Protein AF-A0A834WP47-F1 (afdb_monomer_lite)

Foldseek 3Di:
DDLVVLVVLLCVCVVPVDQLVVVCVVDVDDSLRSQVSNLVVVVVCVVCCVPPPDDDDFQDCPDPPPVCNVVHPDDPPDDDRDDRGDDQQQVVVVCQVPDDVHDDAPQPAADEDDQSYDDDGRYDYDDDDPDDDDDDDDDPPVVDPDDDDPVNVVLLVVLLVVDVVVDVQADPVRHGDPCSLVSSVVSSCVVPPPPPADSPPGSVVVVVVVVVVVVVVVVQCVDPQWDADPVVRDIDGDPVSVVVVVVVD

Radius of gyration: 25.25 Å; chains: 1; bounding box: 70×52×47 Å

Secondary structure (DSSP, 8-state):
--HHHHHHHHHHHHHHT--HHHHTTTS---HHHHHHHHHHHHHHHHHTHHHHSPPPPP--TT---TTTTT-TT----------SS---HHHHHHHHHHSTT-----TT--EE--TTS--BTTEEPPP--SS---SSS----TT------HHHHHHHHHHHHHHHHHS--B-TTSPBPTTHHHHHHHHHHHHSTT----IIIIIHHHHHHHHHHHHHHHHHHHSTTEEEETTTTEEEE-HHHHHHHTTT-

Sequence (249 aa):
MGIEEMIAIFLHIIAHDVKNRIVKRQVPQSDETISRQFHLVLNAVLCLQSILLRKPTSVLEGSTDIKWKWFKDMQFIYVLPGWEGSAHDSRVLRNAISIRNGLKVPRGYYNLCDTGYPNEEGFLTPYREDEERIILVEASEAWNNWQWSKLENAMLVECCLELCAKENCKQENGQFKPGFYLLVTKLLELKLHGCGLKAHPHIDGRLRLLKKQHGAIVEMLAASGFGWNDKGKCVVVDKDVFDDWTKVC

InterPro domains:
  IPR027806 Harbinger transposase-derived nuclease domain [PF13359] (73-132)
  IPR045249 Putative nuclease HARBI1-like [PTHR22930] (73-160)
  IPR058353 Domain of unknown function DUF8040 [PF26138] (2-46)

Structure (mmCIF, N/CA/C/O backbone):
data_AF-A0A834WP47-F1
#
_entry.id   AF-A0A834WP47-F1
#
loop_
_atom_site.group_PDB
_atom_site.id
_atom_site.type_symbol
_atom_site.label_atom_id
_atom_site.label_alt_id
_atom_site.label_comp_id
_atom_site.label_asym_id
_atom_site.label_entity_id
_atom_site.label_seq_id
_atom_site.pdbx_PDB_ins_code
_atom_site.Cartn_x
_atom_site.Cartn_y
_atom_site.Cartn_z
_atom_site.occupancy
_atom_site.B_iso_or_equiv
_atom_site.auth_seq_id
_atom_site.auth_comp_id
_atom_site.auth_asym_id
_atom_site.auth_atom_id
_atom_site.pdbx_PDB_model_num
ATOM 1 N N . MET A 1 1 ? 43.135 -1.079 7.235 1.00 72.75 1 MET A N 1
ATOM 2 C CA . MET A 1 1 ? 41.954 -1.395 8.054 1.00 72.75 1 MET A CA 1
ATOM 3 C C . MET A 1 1 ? 42.194 -2.748 8.687 1.00 72.75 1 MET A C 1
ATOM 5 O O . MET A 1 1 ? 42.571 -3.657 7.953 1.00 72.75 1 MET A O 1
ATOM 9 N N . GLY A 1 2 ? 42.104 -2.849 10.012 1.00 87.56 2 GLY A N 1
ATOM 10 C CA . GLY A 1 2 ? 42.281 -4.125 10.720 1.00 87.56 2 GLY A CA 1
ATOM 11 C C . GLY A 1 2 ? 41.103 -5.072 10.480 1.00 87.56 2 GLY A C 1
ATOM 12 O O . GLY A 1 2 ? 40.033 -4.621 10.071 1.00 87.56 2 GLY A O 1
ATOM 13 N N . ILE A 1 3 ? 41.281 -6.370 10.741 1.00 85.56 3 ILE A N 1
ATOM 14 C CA . ILE A 1 3 ? 40.197 -7.364 10.618 1.00 85.56 3 ILE A CA 1
ATOM 15 C C . ILE A 1 3 ? 39.059 -7.016 11.587 1.00 85.56 3 ILE A C 1
ATOM 17 O O . ILE A 1 3 ? 37.888 -7.081 11.230 1.00 85.56 3 ILE A O 1
ATOM 21 N N . GLU A 1 4 ? 39.401 -6.563 12.789 1.00 85.88 4 GLU A N 1
ATOM 22 C CA . GLU A 1 4 ? 38.474 -6.121 13.828 1.00 85.88 4 GLU A CA 1
ATOM 23 C C . GLU A 1 4 ? 37.637 -4.927 13.360 1.00 85.88 4 GLU A C 1
ATOM 25 O O . GLU A 1 4 ? 36.433 -4.879 13.589 1.00 85.88 4 GLU A O 1
ATOM 30 N N . GLU A 1 5 ? 38.259 -3.989 12.647 1.00 84.31 5 GLU A N 1
ATOM 31 C CA . GLU A 1 5 ? 37.599 -2.803 12.099 1.00 84.31 5 GLU A CA 1
ATOM 32 C C . GLU A 1 5 ? 36.664 -3.172 10.933 1.00 84.31 5 GLU A C 1
ATOM 34 O O . GLU A 1 5 ? 35.545 -2.667 10.851 1.00 84.31 5 GLU A O 1
ATOM 39 N N . MET A 1 6 ? 37.066 -4.122 10.077 1.00 87.25 6 MET A N 1
ATOM 40 C CA . MET A 1 6 ? 36.195 -4.699 9.040 1.00 87.25 6 MET A CA 1
ATOM 41 C C . MET A 1 6 ? 34.968 -5.376 9.648 1.00 87.25 6 MET A C 1
ATOM 43 O O . MET A 1 6 ? 33.845 -5.130 9.203 1.00 87.25 6 MET A O 1
ATOM 47 N N . ILE A 1 7 ? 35.171 -6.200 10.680 1.00 85.88 7 ILE A N 1
ATOM 48 C CA . ILE A 1 7 ? 34.091 -6.896 11.384 1.00 85.88 7 ILE A CA 1
ATOM 49 C C . ILE A 1 7 ? 33.179 -5.890 12.091 1.00 85.88 7 ILE A C 1
ATOM 51 O O . ILE A 1 7 ? 31.963 -6.026 12.008 1.00 85.88 7 ILE A O 1
ATOM 55 N N . ALA A 1 8 ? 33.725 -4.856 12.736 1.00 85.62 8 ALA A N 1
ATOM 56 C CA . ALA A 1 8 ? 32.935 -3.825 13.403 1.00 85.62 8 ALA A CA 1
ATOM 57 C C . ALA A 1 8 ? 32.050 -3.048 12.418 1.00 85.62 8 ALA A C 1
ATOM 59 O O . ALA A 1 8 ? 30.865 -2.857 12.687 1.00 85.62 8 ALA A O 1
ATOM 60 N N . ILE A 1 9 ? 32.586 -2.661 11.254 1.00 84.56 9 ILE A N 1
ATOM 61 C CA . ILE A 1 9 ? 31.812 -2.020 10.179 1.00 84.56 9 ILE A CA 1
ATOM 62 C C . ILE A 1 9 ? 30.702 -2.954 9.686 1.00 84.56 9 ILE A C 1
ATOM 64 O O . ILE A 1 9 ? 29.552 -2.533 9.569 1.00 84.56 9 ILE A O 1
ATOM 68 N N . PHE A 1 10 ? 31.030 -4.223 9.433 1.00 84.75 10 PHE A N 1
ATOM 69 C CA . PHE A 1 10 ? 30.063 -5.227 8.994 1.00 84.75 10 PHE A CA 1
ATOM 70 C C . PHE A 1 10 ? 28.929 -5.415 10.011 1.00 84.75 10 PHE A C 1
ATOM 72 O O . PHE A 1 10 ? 27.758 -5.310 9.648 1.00 84.75 10 PHE A O 1
ATOM 79 N N . LEU A 1 11 ? 29.266 -5.622 11.289 1.00 83.19 11 LEU A N 1
ATOM 80 C CA . LEU A 1 11 ? 28.301 -5.789 12.378 1.00 83.19 11 LEU A CA 1
ATOM 81 C C . LEU A 1 11 ? 27.441 -4.539 12.576 1.00 83.19 11 LEU A C 1
ATOM 83 O O . LEU A 1 11 ? 26.234 -4.654 12.765 1.00 83.19 11 LEU A O 1
ATOM 87 N N . HIS A 1 12 ? 28.034 -3.349 12.499 1.00 80.12 12 HIS A N 1
ATOM 88 C CA . HIS A 1 12 ? 27.305 -2.094 12.637 1.00 80.12 12 H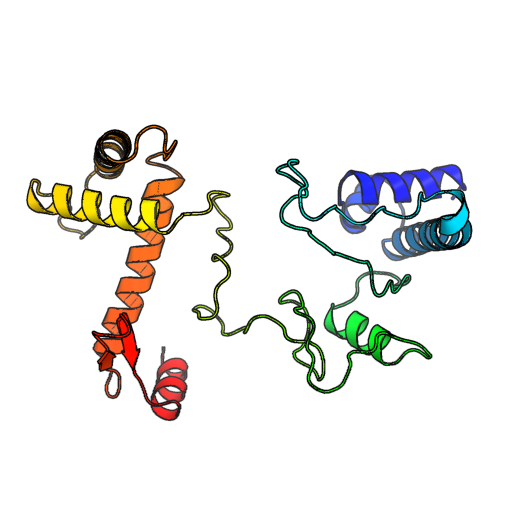IS A CA 1
ATOM 89 C C . HIS A 1 12 ? 26.270 -1.905 11.517 1.00 80.12 12 HIS A C 1
ATOM 91 O O . HIS A 1 12 ? 25.137 -1.515 11.798 1.00 80.12 12 HIS A O 1
ATOM 97 N N . ILE A 1 13 ? 26.629 -2.240 10.270 1.00 80.06 13 ILE A N 1
ATOM 98 C CA . ILE A 1 13 ? 25.717 -2.185 9.118 1.00 80.06 13 ILE A CA 1
ATOM 99 C C . ILE A 1 13 ? 24.524 -3.120 9.322 1.00 80.06 13 ILE A C 1
ATOM 101 O O . ILE A 1 13 ? 23.385 -2.669 9.223 1.00 80.06 13 ILE A O 1
ATOM 105 N N . ILE A 1 14 ? 24.765 -4.396 9.647 1.00 80.25 14 ILE A N 1
ATOM 106 C CA . ILE A 1 14 ? 23.682 -5.387 9.764 1.00 80.25 14 ILE A CA 1
ATOM 107 C C . ILE A 1 14 ? 22.824 -5.198 11.021 1.00 80.25 14 ILE A C 1
ATOM 109 O O . ILE A 1 14 ? 21.629 -5.469 10.982 1.00 80.25 14 ILE A O 1
ATOM 113 N N . ALA A 1 15 ? 23.404 -4.745 12.139 1.00 72.25 15 ALA A N 1
ATOM 114 C CA . ALA A 1 15 ? 22.687 -4.625 13.410 1.00 72.25 15 ALA A CA 1
ATOM 115 C C . ALA A 1 15 ? 21.733 -3.424 13.438 1.00 72.25 15 ALA A C 1
ATOM 117 O O . ALA A 1 15 ? 20.727 -3.454 14.145 1.00 72.25 15 ALA A O 1
ATOM 118 N N . HIS A 1 16 ? 22.053 -2.372 12.684 1.00 68.69 16 HIS A N 1
ATOM 119 C CA . HIS A 1 16 ? 21.299 -1.120 12.682 1.00 68.69 16 HIS A CA 1
ATOM 120 C C . HIS A 1 16 ? 20.634 -0.799 11.340 1.00 68.69 16 HIS A C 1
ATOM 122 O O . HIS A 1 16 ? 20.016 0.257 11.228 1.00 68.69 16 HIS A O 1
ATOM 128 N N . ASP A 1 17 ? 20.763 -1.678 10.341 1.00 75.75 17 ASP A N 1
ATOM 129 C CA . ASP A 1 17 ? 20.245 -1.479 8.979 1.00 75.75 17 ASP A CA 1
ATOM 130 C C . ASP A 1 17 ? 20.678 -0.127 8.368 1.00 75.75 17 ASP A C 1
ATOM 132 O O . ASP A 1 17 ? 19.902 0.642 7.795 1.00 75.75 17 ASP A O 1
ATOM 136 N N . VAL A 1 18 ? 21.958 0.223 8.552 1.00 77.50 18 VAL A N 1
ATOM 137 C CA . VAL A 1 18 ? 22.500 1.522 8.126 1.00 77.50 18 VAL A CA 1
ATOM 138 C C . VAL A 1 18 ? 23.197 1.438 6.770 1.00 77.50 18 VAL A C 1
ATOM 140 O O . VAL A 1 18 ? 24.017 0.566 6.505 1.00 77.50 18 VAL A O 1
ATOM 143 N N . LYS A 1 19 ? 22.923 2.415 5.898 1.00 77.94 19 LYS A N 1
ATOM 144 C CA . LYS A 1 19 ? 23.562 2.534 4.574 1.00 77.94 19 LYS A CA 1
ATOM 145 C C . LYS A 1 19 ? 25.027 2.983 4.696 1.00 77.94 19 LYS A C 1
ATOM 147 O O . LYS A 1 19 ? 25.333 3.800 5.564 1.00 77.94 19 LYS A O 1
ATOM 152 N N . ASN A 1 20 ? 25.893 2.601 3.748 1.00 74.00 20 ASN A N 1
ATOM 153 C CA . ASN A 1 20 ? 27.320 2.997 3.713 1.00 74.00 20 ASN A CA 1
ATOM 154 C C . ASN A 1 20 ? 27.547 4.509 3.906 1.00 74.00 20 ASN A C 1
ATOM 156 O O . ASN A 1 20 ? 28.427 4.909 4.665 1.00 74.00 20 ASN A O 1
ATOM 160 N N . ARG A 1 21 ? 26.674 5.351 3.329 1.00 74.31 21 ARG A N 1
ATOM 161 C CA . ARG A 1 21 ? 26.715 6.820 3.486 1.00 74.31 21 ARG A CA 1
ATOM 162 C C . ARG A 1 21 ? 26.597 7.310 4.937 1.00 74.31 21 ARG A C 1
ATOM 164 O O . ARG A 1 21 ? 27.021 8.418 5.250 1.00 74.31 21 ARG A O 1
ATOM 171 N N . ILE A 1 22 ? 25.938 6.534 5.799 1.00 74.75 22 ILE A N 1
ATOM 172 C CA . ILE A 1 22 ? 25.757 6.833 7.225 1.00 74.75 22 ILE A CA 1
ATOM 173 C C . ILE A 1 22 ? 26.994 6.376 7.996 1.00 74.75 22 ILE A C 1
ATOM 175 O O . ILE A 1 22 ? 27.513 7.130 8.813 1.00 74.75 22 ILE A O 1
ATOM 179 N N . VAL A 1 23 ? 27.522 5.200 7.654 1.00 76.25 23 VAL A N 1
ATOM 180 C CA . VAL A 1 23 ? 28.757 4.641 8.222 1.00 76.25 23 VAL A CA 1
ATOM 181 C C . VAL A 1 23 ? 29.963 5.539 7.939 1.00 76.25 23 VAL A C 1
ATOM 183 O O . VAL A 1 23 ? 30.761 5.805 8.832 1.00 76.25 23 VAL A O 1
ATOM 186 N N . LYS A 1 24 ? 30.031 6.132 6.744 1.00 77.06 24 LYS A N 1
ATOM 187 C CA . LYS A 1 24 ? 31.043 7.127 6.350 1.00 77.06 24 LYS A CA 1
ATOM 188 C C . LYS A 1 24 ? 31.124 8.354 7.266 1.00 77.06 24 LYS A C 1
ATOM 190 O O . LYS A 1 24 ? 32.144 9.032 7.299 1.00 77.06 24 LYS A O 1
ATOM 195 N N . ARG A 1 25 ? 30.061 8.673 8.016 1.00 76.56 25 ARG A N 1
ATOM 196 C CA . ARG A 1 25 ? 30.087 9.771 9.002 1.00 76.56 25 ARG A CA 1
ATOM 197 C C . ARG A 1 25 ? 30.835 9.398 10.283 1.00 76.56 25 ARG A C 1
ATOM 199 O O . ARG A 1 25 ? 31.192 10.289 11.042 1.00 76.56 25 ARG A O 1
ATOM 206 N N . GLN A 1 26 ? 31.033 8.105 10.526 1.00 75.56 26 GLN A N 1
ATOM 207 C CA . GLN A 1 26 ? 31.659 7.557 11.731 1.00 75.56 26 GLN A CA 1
ATOM 208 C C . GLN A 1 26 ? 33.060 7.001 11.451 1.00 75.56 26 GLN A C 1
ATOM 210 O O . GLN A 1 26 ? 33.920 7.056 12.323 1.00 75.56 26 GLN A O 1
ATOM 215 N N . VAL A 1 27 ? 33.309 6.518 10.229 1.00 70.69 27 VAL A N 1
ATOM 216 C CA . VAL A 1 27 ? 34.632 6.088 9.759 1.00 70.69 27 VAL A CA 1
ATOM 217 C C . VAL A 1 27 ? 35.074 6.934 8.561 1.00 70.69 27 VAL A C 1
ATOM 219 O O . VAL A 1 27 ? 34.316 7.048 7.597 1.00 70.69 27 VAL A O 1
ATOM 222 N N . PRO A 1 28 ? 36.294 7.507 8.566 1.00 74.56 28 PRO A N 1
ATOM 223 C CA . PRO A 1 28 ? 36.808 8.344 7.481 1.00 74.56 28 PRO A CA 1
ATOM 224 C C . PRO A 1 28 ? 37.264 7.485 6.287 1.00 74.56 28 PRO A C 1
ATOM 226 O O . PRO A 1 28 ? 38.432 7.478 5.908 1.00 74.56 28 PRO A O 1
ATOM 229 N N . GLN A 1 29 ? 36.344 6.713 5.713 1.00 78.12 29 GLN A N 1
ATOM 230 C CA . GLN A 1 29 ? 36.573 5.802 4.591 1.00 78.12 29 GLN A CA 1
ATOM 231 C C . GLN A 1 29 ? 35.621 6.129 3.435 1.00 78.12 29 GLN A C 1
ATOM 233 O O . GLN A 1 29 ? 34.527 6.656 3.641 1.00 78.12 29 GLN A O 1
ATOM 238 N N . SER A 1 30 ? 36.027 5.828 2.197 1.00 81.88 30 SER A N 1
ATOM 239 C CA . SER A 1 30 ? 35.138 5.995 1.039 1.00 81.88 30 SER A CA 1
ATOM 240 C C . SER A 1 30 ? 33.979 4.993 1.077 1.00 81.88 30 SER A C 1
ATOM 242 O O . SER A 1 30 ? 34.102 3.913 1.656 1.00 81.88 30 SER A O 1
ATOM 244 N N . ASP A 1 31 ? 32.860 5.324 0.425 1.00 73.94 31 ASP A N 1
ATOM 245 C CA . ASP A 1 31 ? 31.701 4.423 0.328 1.00 73.94 31 ASP A CA 1
ATOM 246 C C . ASP A 1 31 ? 32.064 3.099 -0.373 1.00 73.94 31 ASP A C 1
ATOM 248 O O . ASP A 1 31 ? 31.558 2.036 -0.009 1.00 73.94 31 ASP A O 1
ATOM 252 N N . GLU A 1 32 ? 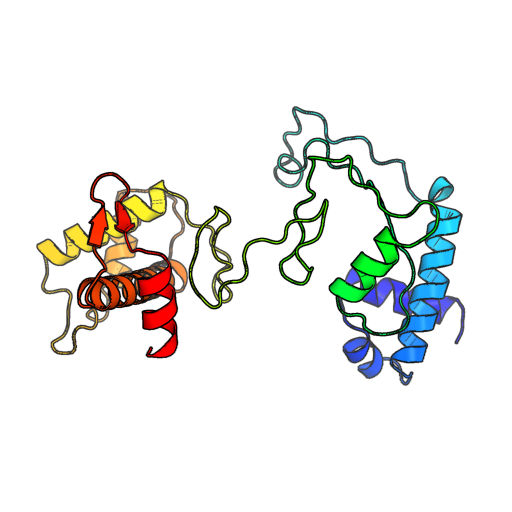32.994 3.159 -1.330 1.00 78.25 32 GLU A N 1
ATOM 253 C CA . GLU A 1 32 ? 33.592 2.001 -2.008 1.00 78.25 32 GLU A CA 1
ATOM 254 C C . GLU A 1 32 ? 34.414 1.159 -1.032 1.00 78.25 32 GLU A C 1
ATOM 256 O O . GLU A 1 32 ? 34.262 -0.058 -0.976 1.00 78.25 32 GLU A O 1
ATOM 261 N N . THR A 1 33 ? 35.239 1.801 -0.197 1.00 82.19 33 THR A N 1
ATOM 262 C CA . THR A 1 33 ? 36.046 1.094 0.801 1.00 82.19 33 THR A CA 1
ATOM 263 C C . THR A 1 33 ? 35.153 0.422 1.833 1.00 82.19 33 THR A C 1
ATOM 265 O O . THR A 1 33 ? 35.350 -0.753 2.110 1.00 82.19 33 THR A O 1
ATOM 268 N N . ILE A 1 34 ? 34.130 1.103 2.349 1.00 80.56 34 ILE A N 1
ATOM 269 C CA . ILE A 1 34 ? 33.154 0.504 3.273 1.00 80.56 34 ILE A CA 1
ATOM 270 C C . ILE A 1 34 ? 32.471 -0.701 2.613 1.00 80.56 34 ILE A C 1
ATOM 272 O O . ILE A 1 34 ? 32.392 -1.770 3.216 1.00 80.56 34 ILE A O 1
ATOM 276 N N . SER A 1 35 ? 32.049 -0.561 1.351 1.00 80.62 35 SER A N 1
ATOM 277 C CA . SER A 1 35 ? 31.414 -1.648 0.607 1.00 80.62 35 SER A CA 1
ATOM 278 C C . SER A 1 35 ? 32.339 -2.847 0.414 1.00 80.62 35 SER A C 1
ATOM 280 O O . SER A 1 35 ? 31.955 -3.968 0.739 1.00 80.62 35 SER A O 1
ATOM 282 N N . ARG A 1 36 ? 33.571 -2.645 -0.060 1.00 82.12 36 ARG A N 1
ATOM 283 C CA . ARG A 1 36 ? 34.542 -3.728 -0.263 1.00 82.12 36 ARG A CA 1
ATOM 284 C C . ARG A 1 36 ? 34.769 -4.523 1.019 1.00 82.12 36 ARG A C 1
ATOM 286 O O . ARG A 1 36 ? 34.872 -5.742 0.989 1.00 82.12 36 ARG A O 1
ATOM 293 N N . GLN A 1 37 ? 34.813 -3.833 2.148 1.00 83.12 37 GLN A N 1
ATOM 294 C CA . GLN A 1 37 ? 35.132 -4.427 3.439 1.00 83.12 37 GLN A CA 1
ATOM 295 C C . GLN A 1 37 ? 33.944 -5.188 4.018 1.00 83.12 37 GLN A C 1
ATOM 297 O O . GLN A 1 37 ? 34.104 -6.315 4.482 1.00 83.12 37 GLN A O 1
ATOM 302 N N . PHE A 1 38 ? 32.741 -4.631 3.872 1.00 83.19 38 PHE A N 1
ATOM 303 C CA . PHE A 1 38 ? 31.499 -5.354 4.118 1.00 83.19 38 PHE A CA 1
ATOM 304 C C . PHE A 1 38 ? 31.447 -6.662 3.313 1.00 83.19 38 PHE A C 1
ATOM 306 O O . PHE A 1 38 ? 31.164 -7.717 3.873 1.00 83.19 38 PHE A O 1
ATOM 313 N N . HIS A 1 39 ? 31.794 -6.619 2.023 1.00 80.88 39 HIS A N 1
ATOM 314 C CA . HIS A 1 39 ? 31.786 -7.798 1.155 1.00 80.88 39 HIS A CA 1
ATOM 315 C C . HIS A 1 39 ? 32.866 -8.825 1.498 1.00 80.88 39 HIS A C 1
ATOM 317 O O . HIS A 1 39 ? 32.605 -10.023 1.412 1.00 80.88 39 HIS A O 1
ATOM 323 N N . LEU A 1 40 ? 34.059 -8.394 1.915 1.00 82.88 40 LEU A N 1
ATOM 324 C CA . LEU A 1 40 ? 35.108 -9.306 2.376 1.00 82.88 40 LEU A CA 1
ATOM 325 C C . LEU A 1 40 ? 34.651 -10.103 3.604 1.00 82.88 40 LEU A C 1
ATOM 327 O O . LEU A 1 40 ? 34.799 -11.326 3.627 1.00 82.88 40 LEU A O 1
ATOM 331 N N . VAL A 1 41 ? 34.038 -9.433 4.586 1.00 83.06 41 VAL A N 1
ATOM 332 C CA . VAL A 1 41 ? 33.498 -10.099 5.781 1.00 83.06 41 VAL A CA 1
ATOM 333 C C . VAL A 1 41 ? 32.290 -10.966 5.428 1.00 83.06 41 VAL A C 1
ATOM 335 O O . VAL A 1 41 ? 32.229 -12.113 5.864 1.00 83.06 41 VAL A O 1
ATOM 338 N N . LEU A 1 42 ? 31.372 -10.480 4.586 1.00 82.00 42 LEU A N 1
ATOM 339 C CA . LEU A 1 42 ? 30.216 -11.251 4.118 1.00 82.00 42 LEU A CA 1
ATOM 340 C C . LEU A 1 42 ? 30.646 -12.557 3.442 1.00 82.00 42 LEU A C 1
ATOM 342 O O . LEU A 1 42 ? 30.139 -13.622 3.782 1.00 82.00 42 LEU A O 1
ATOM 346 N N . ASN A 1 43 ? 31.606 -12.491 2.519 1.00 77.00 43 ASN A N 1
ATOM 347 C CA . ASN A 1 43 ? 32.121 -13.669 1.826 1.00 77.00 43 ASN A CA 1
ATOM 348 C C . ASN A 1 43 ? 32.763 -14.659 2.804 1.00 77.00 43 ASN A C 1
ATOM 350 O O . ASN A 1 43 ? 32.532 -15.860 2.692 1.00 77.00 43 ASN A O 1
ATOM 354 N N . ALA A 1 44 ? 33.514 -14.175 3.798 1.00 81.19 44 ALA A N 1
ATOM 355 C CA . ALA A 1 44 ? 34.079 -15.029 4.839 1.00 81.19 44 ALA A CA 1
ATOM 356 C C . ALA A 1 44 ? 32.987 -15.710 5.688 1.00 81.19 44 ALA A C 1
ATOM 358 O O . ALA A 1 44 ? 33.055 -16.917 5.919 1.00 81.19 44 ALA A O 1
ATOM 359 N N . VAL A 1 45 ? 31.949 -14.971 6.097 1.00 77.38 45 VAL A N 1
ATOM 360 C CA . VAL A 1 45 ? 30.793 -15.513 6.833 1.00 77.38 45 VAL A CA 1
ATOM 361 C C . VAL A 1 45 ? 30.064 -16.573 6.008 1.00 77.38 45 VAL A C 1
ATOM 363 O O . VAL A 1 45 ? 29.715 -17.623 6.539 1.00 77.38 45 VAL A O 1
ATOM 366 N N . LEU A 1 46 ? 29.882 -16.342 4.707 1.00 72.31 46 LEU A N 1
ATOM 367 C CA . LEU A 1 46 ? 29.235 -17.293 3.801 1.00 72.31 46 LEU A CA 1
ATOM 368 C C . LEU A 1 46 ? 30.074 -18.550 3.569 1.00 72.31 46 LEU A C 1
ATOM 370 O O . LEU A 1 46 ? 29.524 -19.647 3.543 1.00 72.31 46 LEU A O 1
ATOM 374 N N . CYS A 1 47 ? 31.399 -18.434 3.478 1.00 76.94 47 CYS A N 1
ATOM 375 C CA . CYS A 1 47 ? 32.291 -19.596 3.452 1.00 76.94 47 CYS A CA 1
ATOM 376 C C . CYS A 1 47 ? 32.196 -20.423 4.744 1.00 76.94 47 CYS A C 1
ATOM 378 O O . CYS A 1 47 ? 32.297 -21.647 4.708 1.00 76.94 47 CYS A O 1
ATOM 380 N N . LEU A 1 48 ? 31.969 -19.762 5.882 1.00 74.94 48 LEU A N 1
ATOM 381 C CA . LEU A 1 48 ? 31.840 -20.390 7.196 1.00 74.94 48 LEU A CA 1
ATOM 382 C C . LEU A 1 48 ? 30.393 -20.753 7.562 1.00 74.94 48 LEU A C 1
ATOM 384 O O . LEU A 1 48 ? 30.154 -21.267 8.655 1.00 74.94 48 LEU A O 1
ATOM 388 N N . GLN A 1 49 ? 29.422 -20.526 6.673 1.00 69.81 49 GLN A N 1
ATOM 389 C CA . GLN A 1 49 ? 27.996 -20.666 6.981 1.00 69.81 49 GLN A CA 1
ATOM 390 C C . GLN A 1 49 ? 27.621 -22.067 7.472 1.00 69.81 49 GLN A C 1
ATOM 392 O O . GLN A 1 49 ? 26.780 -22.200 8.352 1.00 69.81 49 GLN A O 1
ATOM 397 N N . SER A 1 50 ? 28.265 -23.112 6.945 1.00 61.31 50 SER A N 1
ATOM 398 C CA . SER A 1 50 ? 28.008 -24.504 7.333 1.00 61.31 50 SER A CA 1
ATOM 399 C C . SER A 1 50 ? 28.460 -24.823 8.760 1.00 61.31 50 SER A C 1
ATOM 401 O O . SER A 1 50 ? 27.992 -25.801 9.338 1.00 61.31 50 SER A O 1
ATOM 403 N N .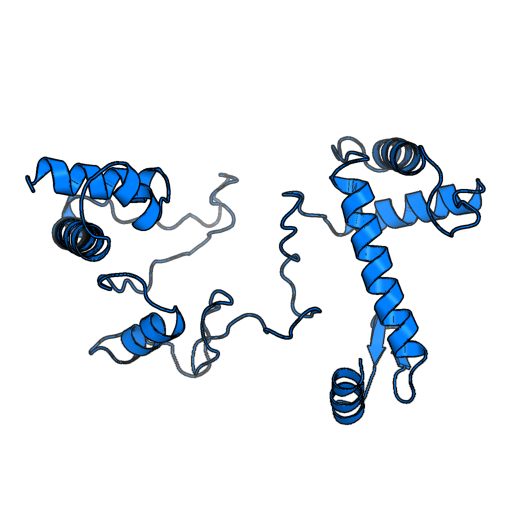 ILE A 1 51 ? 29.355 -24.002 9.315 1.00 73.69 51 ILE A N 1
ATOM 404 C CA . ILE A 1 51 ? 29.912 -24.126 10.664 1.00 73.69 51 ILE A CA 1
ATOM 405 C C . ILE A 1 51 ? 29.202 -23.158 11.622 1.00 73.69 51 ILE A C 1
ATOM 407 O O . ILE A 1 51 ? 28.872 -23.534 12.744 1.00 73.69 51 ILE A O 1
ATOM 411 N N . LEU A 1 52 ? 28.966 -21.914 11.189 1.00 60.34 52 LEU A N 1
ATOM 412 C CA . LEU A 1 52 ? 28.446 -20.829 12.029 1.00 60.34 52 LEU A CA 1
ATOM 413 C C . LEU A 1 52 ? 26.917 -20.785 12.103 1.00 60.34 52 LEU A C 1
ATOM 415 O O . LEU A 1 52 ? 26.366 -20.425 13.143 1.00 60.34 52 LEU A O 1
ATOM 419 N N . LEU A 1 53 ? 26.221 -2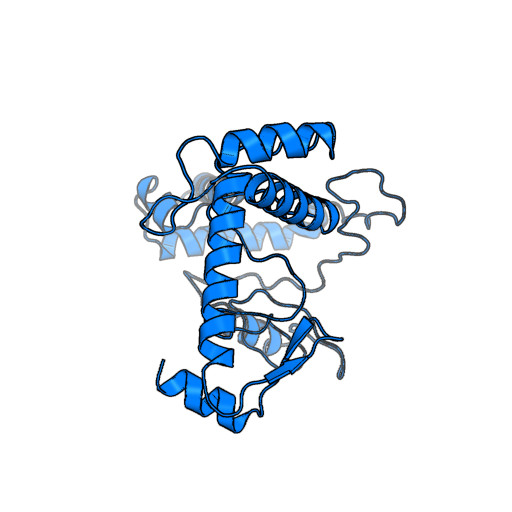1.118 11.013 1.00 59.69 53 LEU A N 1
ATOM 420 C CA . LEU A 1 53 ? 24.768 -21.022 10.946 1.00 59.69 53 LEU A CA 1
ATOM 421 C C . LEU A 1 53 ? 24.160 -22.403 11.176 1.00 59.69 53 LEU A C 1
ATOM 423 O O . LEU A 1 53 ? 24.388 -23.350 10.422 1.00 59.69 53 LEU A O 1
ATOM 427 N N . ARG A 1 54 ? 23.331 -22.522 12.218 1.00 56.38 54 ARG A N 1
ATOM 428 C CA . ARG A 1 54 ? 22.446 -23.683 12.342 1.00 56.38 54 ARG A CA 1
ATOM 429 C C . ARG A 1 54 ? 21.552 -23.714 11.109 1.00 56.38 54 ARG A C 1
ATOM 431 O O . ARG A 1 54 ? 20.946 -22.696 10.777 1.00 56.38 54 ARG A O 1
ATOM 438 N N . LYS A 1 55 ? 21.453 -24.877 10.455 1.00 54.56 55 LYS A N 1
ATOM 439 C CA . LYS A 1 55 ? 20.455 -25.085 9.400 1.00 54.56 55 LYS A CA 1
ATOM 440 C C . LYS A 1 55 ? 19.094 -24.647 9.952 1.00 54.56 55 LYS A C 1
ATOM 442 O O . LYS A 1 55 ? 18.699 -25.185 10.991 1.00 54.56 55 LYS A O 1
ATOM 447 N N . PRO A 1 56 ? 18.409 -23.683 9.316 1.00 51.25 56 PRO A N 1
ATOM 448 C CA . PRO A 1 56 ? 17.092 -23.272 9.766 1.00 51.25 56 PRO A CA 1
ATOM 449 C C . PRO A 1 56 ? 16.177 -24.494 9.742 1.00 51.25 56 PRO A C 1
ATOM 451 O O . PRO A 1 56 ? 16.023 -25.136 8.702 1.00 51.25 56 PRO A O 1
ATOM 454 N N . THR A 1 57 ? 15.604 -24.854 10.886 1.00 54.62 57 THR A N 1
ATOM 455 C CA . THR A 1 57 ? 14.467 -25.770 10.911 1.00 54.62 57 THR A CA 1
ATOM 456 C C . THR A 1 57 ? 13.279 -25.030 10.313 1.00 54.62 57 THR A C 1
ATOM 458 O O . THR A 1 57 ? 12.998 -23.896 10.701 1.00 54.62 57 THR A O 1
ATOM 461 N N . SER A 1 58 ? 12.602 -25.652 9.348 1.00 55.62 58 SER A N 1
ATOM 462 C CA . SER A 1 58 ? 11.376 -25.108 8.766 1.00 55.62 58 SER A CA 1
ATOM 463 C C . SER A 1 58 ? 10.381 -24.775 9.876 1.00 55.62 58 SER A C 1
ATOM 465 O O . SER A 1 58 ? 10.200 -25.563 10.809 1.00 55.62 58 SER A O 1
ATOM 467 N N . VAL A 1 59 ? 9.740 -23.609 9.785 1.00 58.66 59 VAL A N 1
ATOM 468 C CA . VAL A 1 59 ? 8.660 -23.239 10.703 1.00 58.66 59 VAL A CA 1
ATOM 469 C C . VAL A 1 59 ? 7.551 -24.281 10.552 1.00 58.66 59 VAL A C 1
ATOM 471 O O . VAL A 1 59 ? 6.967 -24.400 9.480 1.00 58.66 59 VAL A O 1
ATOM 474 N N . LEU A 1 60 ? 7.300 -25.062 11.608 1.00 58.22 60 LEU A N 1
ATOM 475 C CA . LEU A 1 60 ? 6.289 -26.121 11.596 1.00 58.22 60 LEU A CA 1
ATOM 476 C C . LEU A 1 60 ? 4.894 -25.526 11.351 1.00 58.22 60 LEU A C 1
ATOM 478 O O . LEU A 1 60 ? 4.574 -24.442 11.846 1.00 58.22 60 LEU A O 1
ATOM 482 N N . GLU A 1 61 ? 4.046 -26.273 10.643 1.00 54.28 61 GLU A N 1
ATOM 483 C CA . GLU A 1 61 ? 2.701 -25.875 10.190 1.00 54.28 61 GLU A CA 1
ATOM 484 C C . GLU A 1 61 ? 1.787 -25.327 11.313 1.00 54.28 61 GLU A C 1
ATOM 486 O O . GLU A 1 61 ? 0.882 -24.524 11.055 1.00 54.28 61 GLU A O 1
ATOM 491 N N . GLY A 1 62 ? 2.076 -25.707 12.568 1.00 59.94 62 GLY A N 1
ATOM 492 C CA . GLY A 1 62 ? 1.389 -25.297 13.797 1.00 59.94 62 GLY A CA 1
ATOM 493 C C . GLY A 1 62 ? 2.118 -24.267 14.675 1.00 59.94 62 GLY A C 1
ATOM 494 O O . GLY A 1 62 ? 1.822 -24.196 15.865 1.00 59.94 62 GLY A O 1
ATOM 495 N N . SER A 1 63 ? 3.079 -23.496 14.150 1.00 56.25 63 SER A N 1
ATOM 496 C CA . SER A 1 63 ? 3.797 -22.482 14.942 1.00 56.25 63 SER A CA 1
ATOM 497 C C . SER A 1 63 ? 2.836 -21.469 15.581 1.00 56.25 63 SER A C 1
ATOM 499 O O . SER A 1 63 ? 2.174 -20.695 14.887 1.00 56.25 63 SER A O 1
ATOM 501 N N . THR A 1 64 ? 2.788 -21.448 16.915 1.00 58.62 64 THR A N 1
ATOM 502 C CA . THR A 1 64 ? 1.982 -20.510 17.717 1.00 58.62 64 THR A CA 1
ATOM 503 C C . THR A 1 64 ? 2.651 -19.146 17.891 1.00 58.62 64 THR A C 1
ATOM 505 O O . THR A 1 64 ? 2.023 -18.209 18.383 1.00 58.62 64 THR A O 1
ATOM 508 N N . ASP A 1 65 ? 3.919 -19.019 17.491 1.00 58.50 65 ASP A N 1
ATOM 509 C CA . ASP A 1 65 ? 4.657 -17.762 17.538 1.00 58.50 65 ASP A CA 1
ATOM 510 C C . ASP A 1 65 ? 4.079 -16.768 16.517 1.00 58.50 65 ASP A C 1
ATOM 512 O O . ASP A 1 65 ? 4.149 -16.977 15.303 1.00 58.50 65 ASP A O 1
ATOM 516 N N . ILE A 1 66 ? 3.507 -15.670 17.021 1.00 56.03 66 ILE A N 1
ATOM 517 C CA . ILE A 1 66 ? 2.866 -14.610 16.229 1.00 56.03 66 ILE A CA 1
ATOM 518 C C . ILE A 1 66 ? 3.809 -14.005 15.183 1.00 56.03 66 ILE A C 1
ATOM 520 O O . ILE A 1 66 ? 3.334 -13.600 14.120 1.00 56.03 66 ILE A O 1
ATOM 524 N N . LYS A 1 67 ? 5.119 -13.959 15.451 1.00 46.94 67 LYS A N 1
ATOM 525 C CA . LYS A 1 67 ? 6.117 -13.395 14.537 1.00 46.94 67 LYS A CA 1
ATOM 526 C C . LYS A 1 67 ? 6.368 -14.311 13.340 1.00 46.94 67 LYS A C 1
ATOM 528 O O . LYS A 1 67 ? 6.537 -13.822 12.229 1.00 46.94 67 LYS A O 1
ATOM 533 N N . TRP A 1 68 ? 6.364 -15.625 13.555 1.00 50.72 68 TRP A N 1
ATOM 534 C CA . TRP A 1 68 ? 6.766 -16.610 12.544 1.00 50.72 68 TRP A CA 1
ATOM 535 C C . TRP A 1 68 ? 5.598 -17.365 11.901 1.00 50.72 68 TRP A C 1
ATOM 537 O O . TRP A 1 68 ? 5.775 -17.946 10.834 1.00 50.72 68 TRP A O 1
ATOM 547 N N . LYS A 1 69 ? 4.385 -17.316 12.477 1.00 55.34 69 LYS A N 1
ATOM 548 C CA . LYS A 1 69 ? 3.202 -18.048 11.976 1.00 55.34 69 LYS A CA 1
ATOM 549 C C . LYS A 1 69 ? 2.788 -17.708 10.539 1.00 55.34 69 LYS A C 1
ATOM 551 O O . LYS A 1 69 ? 2.048 -18.477 9.933 1.00 55.34 69 LYS A O 1
ATOM 556 N N . TRP A 1 70 ? 3.226 -16.561 10.016 1.00 48.22 70 TRP A N 1
ATOM 557 C CA . TRP A 1 70 ? 2.942 -16.103 8.651 1.00 48.22 70 TRP A CA 1
ATOM 558 C C . TRP A 1 70 ? 4.014 -16.520 7.633 1.00 48.22 70 TRP A C 1
ATOM 560 O O . TRP A 1 70 ? 3.778 -16.423 6.436 1.00 48.22 70 TRP A O 1
ATOM 570 N N . PHE A 1 71 ? 5.168 -17.015 8.094 1.00 51.69 71 PHE A N 1
ATOM 571 C CA . PHE A 1 71 ? 6.325 -17.396 7.273 1.00 51.69 71 PHE A CA 1
ATOM 572 C C . PHE A 1 71 ? 6.452 -18.922 7.123 1.00 51.69 71 PHE A C 1
ATOM 574 O O . PHE A 1 71 ? 7.557 -19.466 7.105 1.00 51.69 71 PHE A O 1
ATOM 581 N N . LYS A 1 72 ? 5.313 -19.623 7.063 1.00 51.75 72 LYS A N 1
ATOM 582 C CA . LYS A 1 72 ? 5.258 -21.084 6.894 1.00 51.75 72 LYS A CA 1
ATOM 583 C C . LYS A 1 72 ? 6.001 -21.484 5.614 1.00 51.75 72 LYS A C 1
ATOM 585 O O . LYS A 1 72 ? 5.839 -20.827 4.591 1.00 51.75 72 LYS A O 1
ATOM 590 N N . ASP A 1 73 ? 6.845 -22.511 5.702 1.00 52.84 73 ASP A N 1
ATOM 591 C CA . ASP A 1 73 ? 7.612 -23.092 4.584 1.00 52.84 73 ASP A CA 1
ATOM 592 C C . ASP A 1 73 ? 8.540 -22.142 3.798 1.00 52.84 73 ASP A C 1
ATOM 594 O O . ASP A 1 73 ? 9.042 -22.498 2.731 1.00 52.84 73 ASP A O 1
ATOM 598 N N . MET A 1 74 ? 8.849 -20.957 4.333 1.00 50.16 74 MET A N 1
ATOM 599 C CA . MET A 1 74 ? 9.828 -20.045 3.735 1.00 50.16 74 MET A CA 1
ATOM 600 C C . MET A 1 74 ? 11.235 -20.655 3.793 1.00 50.16 74 MET A C 1
ATOM 602 O O . MET A 1 74 ? 11.850 -20.753 4.857 1.00 50.16 74 MET A O 1
ATOM 606 N N . GLN A 1 75 ? 11.761 -21.045 2.634 1.00 53.16 75 GLN A N 1
ATOM 607 C CA . GLN A 1 75 ? 13.148 -21.462 2.456 1.00 53.16 75 GLN A CA 1
ATOM 608 C C . GLN A 1 75 ? 13.903 -20.394 1.666 1.00 53.16 75 GLN A C 1
ATOM 610 O O . GLN A 1 75 ? 13.408 -19.878 0.665 1.00 53.16 75 GLN A O 1
ATOM 615 N N . PHE A 1 76 ? 15.130 -20.077 2.085 1.00 54.84 76 PHE A N 1
ATOM 616 C CA . PHE A 1 76 ? 16.039 -19.310 1.238 1.00 54.84 76 PHE A CA 1
ATOM 617 C C . PHE A 1 76 ? 16.420 -20.174 0.033 1.00 54.84 76 PHE A C 1
ATOM 619 O O . PHE A 1 76 ? 17.226 -21.094 0.151 1.00 54.84 76 PHE A O 1
ATOM 626 N N . ILE A 1 77 ? 15.814 -19.888 -1.118 1.00 60.47 77 ILE A N 1
ATOM 627 C CA . ILE A 1 77 ? 16.033 -20.645 -2.357 1.00 60.47 77 ILE A CA 1
ATOM 628 C C . ILE A 1 77 ? 17.295 -20.205 -3.110 1.00 60.47 77 ILE A C 1
ATOM 630 O O . ILE A 1 77 ? 17.813 -20.958 -3.931 1.00 60.47 77 ILE A O 1
ATOM 634 N N . TYR A 1 78 ? 17.792 -18.992 -2.846 1.00 64.12 78 TYR A N 1
ATOM 635 C CA . TYR A 1 78 ? 18.941 -18.416 -3.537 1.00 64.12 78 TYR A CA 1
ATOM 636 C C . TYR A 1 78 ? 19.515 -17.217 -2.773 1.00 64.12 78 TYR A C 1
ATOM 638 O O . TYR A 1 78 ? 18.767 -16.384 -2.264 1.00 64.12 78 TYR A O 1
ATOM 646 N N . VAL A 1 79 ? 20.844 -17.112 -2.726 1.00 70.00 79 VAL A N 1
ATOM 647 C CA . VAL A 1 79 ? 21.573 -15.965 -2.169 1.00 70.00 79 VAL A CA 1
ATOM 648 C C . VAL A 1 79 ? 22.634 -15.558 -3.187 1.00 70.00 79 VAL A C 1
ATOM 650 O O . VAL A 1 79 ? 23.464 -16.385 -3.560 1.00 70.00 79 VAL A O 1
ATOM 653 N N . LEU A 1 80 ? 22.619 -14.294 -3.623 1.00 68.06 80 LEU A N 1
ATOM 654 C CA . LEU A 1 80 ? 23.674 -13.706 -4.453 1.00 68.06 80 LEU A CA 1
ATOM 655 C C . LEU A 1 80 ? 24.521 -12.753 -3.604 1.00 68.06 80 LEU A C 1
ATOM 657 O O . LEU A 1 80 ? 24.128 -11.603 -3.402 1.00 68.06 80 LEU A O 1
ATOM 661 N N . PRO A 1 81 ? 25.668 -13.209 -3.083 1.00 61.44 81 PRO A N 1
ATOM 662 C CA . PRO A 1 81 ? 26.578 -12.337 -2.367 1.00 61.44 81 PRO A CA 1
ATOM 663 C C . PRO A 1 81 ? 27.467 -11.567 -3.341 1.00 61.44 81 PRO A C 1
ATOM 665 O O . PRO A 1 81 ? 28.126 -12.163 -4.191 1.00 61.44 81 PRO A O 1
ATOM 668 N N . GLY A 1 82 ? 27.522 -10.244 -3.187 1.00 60.75 82 GLY A N 1
ATOM 669 C CA . GLY A 1 82 ? 28.488 -9.415 -3.905 1.00 60.75 82 GLY A CA 1
ATOM 670 C C . GLY A 1 82 ? 27.863 -8.392 -4.837 1.00 60.75 82 GLY A C 1
ATOM 671 O O . GLY A 1 82 ? 27.543 -8.698 -5.982 1.00 60.75 82 GLY A O 1
ATOM 672 N N . TRP A 1 83 ? 27.807 -7.143 -4.378 1.00 65.00 83 TRP A N 1
ATOM 673 C CA . TRP A 1 83 ? 27.765 -5.996 -5.273 1.00 65.00 83 TRP A CA 1
ATOM 674 C C . TRP A 1 83 ? 28.544 -4.827 -4.684 1.00 65.00 83 TRP A C 1
ATOM 676 O O . TRP A 1 83 ? 28.134 -4.239 -3.689 1.00 65.00 83 TRP A O 1
ATOM 686 N N . GLU A 1 84 ? 29.675 -4.471 -5.287 1.00 57.00 84 GLU A N 1
ATOM 687 C CA . GLU A 1 84 ? 30.461 -3.339 -4.799 1.00 57.00 84 GLU A CA 1
ATOM 688 C C . GLU A 1 84 ? 29.691 -2.021 -5.007 1.00 57.00 84 GLU A C 1
ATOM 690 O O . GLU A 1 84 ? 29.233 -1.705 -6.107 1.00 57.00 84 GLU A O 1
ATOM 695 N N . GLY A 1 85 ? 29.524 -1.259 -3.928 1.00 65.44 85 GLY A N 1
ATOM 696 C CA . GLY A 1 85 ? 28.755 -0.017 -3.888 1.00 65.44 85 GLY A CA 1
ATOM 697 C C . GLY A 1 85 ? 27.235 -0.214 -3.827 1.00 65.44 85 GLY A C 1
ATOM 698 O O . GLY A 1 85 ? 26.730 -1.130 -3.184 1.00 65.44 85 GLY A O 1
ATOM 699 N N . SER A 1 86 ? 26.505 0.708 -4.458 1.00 63.19 86 SER A N 1
ATOM 700 C CA . SER A 1 86 ? 25.045 0.660 -4.589 1.00 63.19 86 SER A CA 1
ATOM 701 C C . SER A 1 86 ? 24.670 0.096 -5.957 1.00 63.19 86 SER A C 1
ATOM 703 O O . SER A 1 86 ? 25.199 0.539 -6.977 1.00 63.19 86 SER A O 1
ATOM 705 N N . ALA A 1 87 ? 23.714 -0.827 -5.994 1.00 72.31 87 ALA A N 1
ATOM 706 C CA . ALA A 1 87 ? 23.166 -1.382 -7.225 1.00 72.31 87 ALA A CA 1
ATOM 707 C C . ALA A 1 87 ? 21.669 -1.110 -7.311 1.00 72.31 87 ALA A C 1
ATOM 709 O O . ALA A 1 87 ? 20.988 -1.063 -6.293 1.00 72.31 87 ALA A O 1
ATOM 710 N N . HIS A 1 88 ? 21.162 -0.955 -8.532 1.00 77.12 88 HIS A N 1
ATOM 711 C CA . HIS A 1 88 ? 19.724 -0.976 -8.765 1.00 77.12 88 HIS A CA 1
ATOM 712 C C . HIS A 1 88 ? 19.230 -2.428 -8.742 1.00 77.12 88 HIS A C 1
ATOM 714 O O . HIS A 1 88 ? 19.881 -3.295 -9.332 1.00 77.12 88 HIS A O 1
ATOM 720 N N . ASP A 1 89 ? 18.074 -2.678 -8.131 1.00 78.88 89 ASP A N 1
ATOM 721 C CA . ASP A 1 89 ? 17.481 -4.014 -7.965 1.00 78.88 89 ASP A CA 1
ATOM 722 C C . ASP A 1 89 ? 17.372 -4.779 -9.293 1.00 78.88 89 ASP A C 1
ATOM 724 O O . ASP A 1 89 ? 17.729 -5.953 -9.383 1.00 78.88 89 ASP A O 1
ATOM 728 N N . SER A 1 90 ? 17.007 -4.085 -10.379 1.00 79.12 90 SER A N 1
ATOM 729 C CA . SER A 1 90 ? 16.986 -4.667 -11.732 1.00 79.12 90 SER A CA 1
ATOM 730 C C . SER A 1 90 ? 18.338 -5.210 -12.201 1.00 79.12 90 SER A C 1
ATOM 732 O O . SER A 1 90 ? 18.401 -6.224 -12.896 1.00 79.12 90 SER A O 1
ATOM 734 N N . ARG A 1 91 ? 19.440 -4.562 -11.816 1.00 82.69 91 ARG A N 1
ATOM 735 C CA . ARG A 1 91 ? 20.795 -4.983 -12.181 1.00 82.69 91 ARG A CA 1
ATOM 736 C C . ARG A 1 91 ? 21.217 -6.208 -11.374 1.00 82.69 91 ARG A C 1
ATOM 738 O O . ARG A 1 91 ? 21.838 -7.109 -11.938 1.00 82.69 91 ARG A O 1
ATOM 745 N N . VAL A 1 92 ? 20.839 -6.250 -10.096 1.00 83.19 92 VAL A N 1
ATOM 746 C CA . VAL A 1 92 ? 21.072 -7.398 -9.210 1.00 83.19 92 VAL A CA 1
ATOM 747 C C . VAL A 1 92 ? 20.297 -8.619 -9.708 1.00 83.19 92 VAL A C 1
ATOM 749 O O . VAL A 1 92 ? 20.889 -9.686 -9.860 1.00 83.19 92 VAL A O 1
ATOM 752 N N . LEU A 1 93 ? 19.016 -8.463 -10.061 1.00 84.06 93 LEU A N 1
ATOM 753 C CA . LEU A 1 93 ? 18.184 -9.560 -10.567 1.00 84.06 93 LEU A CA 1
ATOM 754 C C . LEU A 1 93 ? 18.694 -10.128 -11.890 1.00 84.06 93 LEU A C 1
ATOM 756 O O . LEU A 1 93 ? 18.879 -11.336 -12.010 1.00 84.06 93 LEU A O 1
ATOM 760 N N . ARG A 1 94 ? 18.991 -9.271 -12.872 1.00 84.19 94 ARG A N 1
ATOM 761 C CA . ARG A 1 94 ? 19.516 -9.734 -14.168 1.00 84.19 94 ARG A CA 1
ATOM 762 C C . ARG A 1 94 ? 20.803 -10.523 -14.010 1.00 84.19 94 ARG A C 1
ATOM 764 O O . ARG A 1 94 ? 21.011 -11.525 -14.691 1.00 84.19 94 ARG A O 1
ATOM 771 N N . ASN A 1 95 ? 21.665 -10.086 -13.100 1.00 85.25 95 ASN A N 1
ATOM 772 C CA . ASN A 1 95 ? 22.889 -10.801 -12.793 1.00 85.25 95 ASN A CA 1
ATOM 773 C C . ASN A 1 95 ? 22.602 -12.140 -12.098 1.00 85.25 95 ASN A C 1
ATOM 775 O O . ASN A 1 95 ? 23.140 -13.157 -12.527 1.00 85.25 95 ASN A O 1
ATOM 779 N N . ALA A 1 96 ? 21.693 -12.164 -11.116 1.00 83.38 96 ALA A N 1
ATOM 780 C CA . ALA A 1 96 ? 21.257 -13.384 -10.442 1.00 83.38 96 ALA A CA 1
ATOM 781 C C . ALA A 1 96 ? 20.738 -14.451 -11.413 1.00 83.38 96 ALA A C 1
ATOM 783 O O . ALA A 1 96 ? 21.043 -15.626 -11.233 1.00 83.38 96 ALA A O 1
ATOM 784 N N . ILE A 1 97 ? 20.003 -14.050 -12.451 1.00 85.06 97 ILE A N 1
ATOM 785 C CA . ILE A 1 97 ? 19.463 -14.958 -13.474 1.00 85.06 97 ILE A CA 1
ATOM 786 C C . ILE A 1 97 ? 20.553 -15.397 -14.470 1.00 85.06 97 ILE A C 1
ATOM 788 O O . ILE A 1 97 ? 20.550 -16.533 -14.939 1.00 85.06 97 ILE A O 1
ATOM 792 N N . SER A 1 98 ? 21.506 -14.514 -14.788 1.00 82.94 98 SER A N 1
ATOM 793 C CA . SER A 1 98 ? 22.513 -14.754 -15.835 1.00 82.94 98 SER A CA 1
ATOM 794 C C . SER A 1 98 ? 23.733 -15.561 -15.375 1.00 82.94 98 SER A C 1
ATOM 796 O O . SER A 1 98 ? 24.458 -16.108 -16.208 1.00 82.94 98 SER A O 1
ATOM 798 N N . ILE A 1 99 ? 24.016 -15.617 -14.069 1.00 80.38 99 ILE A N 1
ATOM 799 C CA . ILE A 1 99 ? 25.169 -16.358 -13.538 1.00 80.38 99 ILE A CA 1
ATOM 800 C C . ILE A 1 99 ? 25.020 -17.866 -13.818 1.00 80.38 99 ILE A C 1
ATOM 802 O O . ILE A 1 99 ? 23.923 -18.426 -13.819 1.00 80.38 99 ILE A O 1
ATOM 806 N N . ARG A 1 100 ? 26.143 -18.569 -14.040 1.00 73.38 100 ARG A N 1
ATOM 807 C CA . ARG A 1 100 ? 26.139 -20.040 -14.130 1.00 73.38 100 ARG A CA 1
ATOM 808 C C . ARG A 1 100 ? 25.613 -20.646 -12.827 1.00 73.38 100 ARG A C 1
ATOM 810 O O . ARG A 1 100 ? 26.177 -20.393 -11.772 1.00 73.38 100 ARG A O 1
ATOM 817 N N . ASN A 1 101 ? 24.574 -21.480 -12.924 1.00 71.94 101 ASN A N 1
ATOM 818 C CA . ASN A 1 101 ? 23.792 -21.978 -11.779 1.00 71.94 101 ASN A CA 1
ATOM 819 C C . ASN A 1 101 ? 23.092 -20.865 -10.975 1.00 71.94 101 ASN A C 1
ATOM 821 O O . ASN A 1 101 ? 22.866 -21.020 -9.778 1.00 71.94 101 ASN A O 1
ATOM 825 N N . GLY A 1 102 ? 22.758 -19.758 -11.640 1.00 76.62 102 GLY A N 1
ATOM 826 C CA . GLY A 1 102 ? 21.998 -18.650 -11.082 1.00 76.62 102 GLY A CA 1
ATOM 827 C C . GLY A 1 102 ? 20.564 -19.021 -10.710 1.00 76.62 102 GLY A C 1
ATOM 828 O O . GLY A 1 102 ? 20.138 -20.175 -10.816 1.00 76.62 102 GLY A O 1
ATOM 829 N N . LEU A 1 103 ? 19.814 -18.018 -10.270 1.00 80.50 103 LEU A N 1
ATOM 830 C CA . LEU A 1 103 ? 18.427 -18.156 -9.852 1.00 80.50 103 LEU A CA 1
ATOM 831 C C . LEU A 1 103 ? 17.565 -18.662 -11.017 1.00 80.50 103 LEU A C 1
ATOM 833 O O . LEU A 1 103 ? 17.497 -18.032 -12.071 1.00 80.50 103 LEU A O 1
ATOM 837 N N . LYS A 1 104 ? 16.893 -19.800 -10.816 1.00 78.44 104 LYS A N 1
ATOM 838 C CA . LYS A 1 104 ? 16.007 -20.416 -11.810 1.00 78.44 104 LYS A CA 1
ATOM 839 C C . LYS A 1 104 ? 14.593 -20.511 -11.271 1.00 78.44 104 LYS A C 1
ATOM 841 O O . LYS A 1 104 ? 14.383 -21.008 -10.168 1.00 78.44 104 LYS A O 1
ATOM 846 N N . VAL A 1 105 ? 13.638 -20.108 -12.098 1.00 73.75 105 VAL A N 1
ATOM 847 C CA . VAL A 1 105 ? 12.211 -20.284 -11.837 1.00 73.75 105 VAL A CA 1
ATOM 848 C C . VAL A 1 105 ? 11.667 -21.269 -12.872 1.00 73.75 105 VAL A C 1
ATOM 850 O O . VAL A 1 105 ? 11.912 -21.077 -14.066 1.00 73.75 105 VAL A O 1
ATOM 853 N N . PRO A 1 106 ? 10.998 -22.363 -12.460 1.00 69.31 106 PRO A N 1
ATOM 854 C CA . PRO A 1 106 ? 10.375 -23.285 -13.400 1.00 69.31 106 PRO A CA 1
ATOM 855 C C . PRO A 1 106 ? 9.384 -22.560 -14.312 1.00 69.31 106 PRO A C 1
ATOM 857 O O . PRO A 1 106 ? 8.648 -21.676 -13.876 1.00 69.31 106 PRO A O 1
ATOM 860 N N . ARG A 1 107 ? 9.341 -22.952 -15.587 1.00 65.12 107 ARG A N 1
ATOM 861 C CA . ARG A 1 107 ? 8.462 -22.319 -16.574 1.00 65.12 107 ARG A CA 1
ATOM 862 C C . ARG A 1 107 ? 6.997 -22.414 -16.129 1.00 65.12 107 ARG A C 1
ATOM 864 O O . ARG A 1 107 ? 6.533 -23.497 -15.783 1.00 65.12 107 ARG A O 1
ATOM 871 N N . GLY A 1 108 ? 6.285 -21.287 -16.155 1.00 54.12 108 GLY A N 1
ATOM 872 C CA . GLY A 1 108 ? 4.893 -21.180 -15.695 1.00 54.12 108 GLY A CA 1
ATOM 873 C C . GLY A 1 108 ? 4.723 -20.838 -14.209 1.00 54.12 108 GLY A C 1
ATOM 874 O O . GLY A 1 108 ? 3.593 -20.647 -13.770 1.00 54.12 108 GLY A O 1
ATOM 875 N N . TYR A 1 109 ? 5.816 -20.717 -13.451 1.00 54.34 109 TYR A N 1
ATOM 876 C CA . TYR A 1 109 ? 5.815 -20.242 -12.067 1.00 54.34 109 TYR A CA 1
ATOM 877 C C . TYR A 1 109 ? 6.438 -18.849 -11.983 1.00 54.34 109 TYR A C 1
ATOM 879 O O . TYR A 1 109 ? 7.293 -18.503 -12.795 1.00 54.34 109 TYR A O 1
ATOM 887 N N . TYR A 1 110 ? 6.018 -18.062 -10.991 1.00 66.12 110 TYR A N 1
ATOM 888 C CA . TYR A 1 110 ? 6.516 -16.707 -10.766 1.00 66.12 110 TYR A CA 1
ATOM 889 C C . TYR A 1 110 ? 6.794 -16.470 -9.284 1.00 66.12 110 TYR A C 1
ATOM 891 O O . TYR A 1 110 ? 5.959 -16.778 -8.434 1.00 66.12 110 TYR A O 1
ATOM 899 N N . ASN A 1 111 ? 7.954 -15.888 -8.988 1.00 69.88 111 ASN A N 1
ATOM 900 C CA . ASN A 1 111 ? 8.266 -15.349 -7.671 1.00 69.88 111 ASN A CA 1
ATOM 901 C C . ASN A 1 111 ? 7.750 -13.913 -7.571 1.00 69.88 111 ASN A C 1
ATOM 903 O O . ASN A 1 111 ? 7.918 -13.126 -8.505 1.00 69.88 111 ASN A O 1
ATOM 907 N N . LEU A 1 112 ? 7.151 -13.573 -6.430 1.00 63.41 112 LEU A N 1
ATOM 908 C CA . LEU A 1 112 ? 6.736 -12.206 -6.138 1.00 63.41 112 LEU A CA 1
ATOM 909 C C . LEU A 1 112 ? 7.949 -11.398 -5.657 1.00 63.41 112 LEU A C 1
ATOM 911 O O . LEU A 1 112 ? 8.603 -11.776 -4.685 1.00 63.41 112 LEU A O 1
ATOM 915 N N . CYS A 1 113 ? 8.250 -10.297 -6.337 1.00 67.81 113 CYS A N 1
ATOM 916 C CA . CYS A 1 113 ? 9.395 -9.434 -6.057 1.00 67.81 113 CYS A CA 1
ATOM 917 C C . CYS A 1 113 ? 8.955 -8.078 -5.488 1.00 67.81 113 CYS A C 1
ATOM 919 O O . CYS A 1 113 ? 7.831 -7.638 -5.713 1.00 67.81 113 CYS A O 1
ATOM 921 N N . ASP A 1 114 ? 9.845 -7.393 -4.765 1.00 68.81 114 ASP A N 1
ATOM 922 C CA . ASP A 1 114 ? 9.598 -6.014 -4.326 1.00 68.81 114 ASP A CA 1
ATOM 923 C C . ASP A 1 114 ? 9.479 -5.080 -5.541 1.00 68.81 114 ASP A C 1
ATOM 925 O O . ASP A 1 114 ? 10.056 -5.329 -6.597 1.00 68.81 114 ASP A O 1
ATOM 929 N N . THR A 1 115 ? 8.753 -3.979 -5.390 1.00 64.25 115 THR A N 1
ATOM 930 C CA . THR A 1 115 ? 8.426 -3.020 -6.446 1.00 64.25 115 THR A CA 1
ATOM 931 C C . THR A 1 115 ? 9.654 -2.506 -7.208 1.00 64.25 115 THR A C 1
ATOM 933 O O . THR A 1 115 ? 9.527 -2.145 -8.372 1.00 64.25 115 THR A O 1
ATOM 936 N N . GLY A 1 116 ? 10.845 -2.477 -6.596 1.00 69.12 116 GLY A N 1
ATOM 937 C CA . GLY A 1 116 ? 12.101 -2.055 -7.235 1.00 69.12 116 GLY A CA 1
ATOM 938 C C . GLY A 1 116 ? 12.597 -2.961 -8.371 1.00 69.12 116 GLY A C 1
ATOM 939 O O . GLY A 1 116 ? 13.422 -2.532 -9.185 1.00 69.12 116 GLY A O 1
ATOM 940 N N . TYR A 1 117 ? 12.075 -4.183 -8.472 1.00 75.56 117 TYR A N 1
ATOM 941 C CA . TYR A 1 117 ? 12.471 -5.168 -9.473 1.00 75.56 117 TYR A CA 1
ATOM 942 C C . TYR A 1 117 ? 11.680 -5.02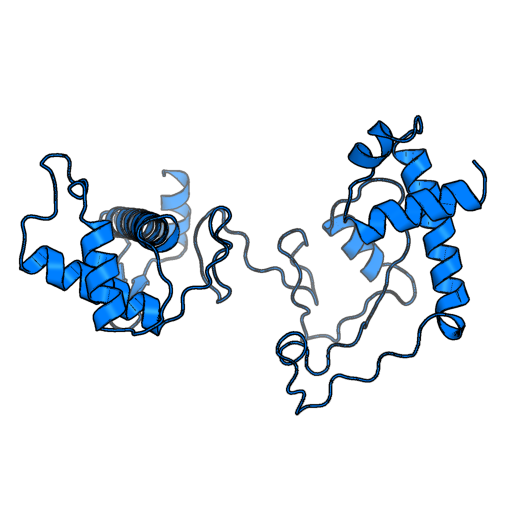4 -10.797 1.00 75.56 117 TYR A C 1
ATOM 944 O O . TYR A 1 117 ? 10.558 -4.516 -10.828 1.00 75.56 117 TYR A O 1
ATOM 952 N N . PRO A 1 118 ? 12.254 -5.429 -11.941 1.00 75.25 118 PRO A N 1
ATOM 953 C CA . PRO A 1 118 ? 11.537 -5.462 -13.210 1.00 75.25 118 PRO A CA 1
ATOM 954 C C . PRO A 1 118 ? 10.600 -6.678 -13.282 1.00 75.25 118 PRO A C 1
ATOM 956 O O . PRO A 1 118 ? 10.908 -7.734 -12.733 1.00 75.25 118 PRO A O 1
ATOM 959 N N . ASN A 1 119 ? 9.489 -6.537 -14.009 1.00 75.94 119 ASN A N 1
ATOM 960 C CA . ASN A 1 119 ? 8.672 -7.674 -14.437 1.00 75.94 119 ASN A CA 1
ATOM 961 C C . ASN A 1 119 ? 9.412 -8.435 -15.550 1.00 75.94 119 ASN A C 1
ATOM 963 O O . ASN A 1 119 ? 9.638 -7.878 -16.625 1.00 75.94 119 ASN A O 1
ATOM 967 N N . GLU A 1 120 ? 9.794 -9.687 -15.299 1.00 75.06 120 GLU A N 1
ATOM 968 C CA . GLU A 1 120 ? 10.520 -10.556 -16.239 1.00 75.06 120 GLU A CA 1
ATOM 969 C C . GLU A 1 120 ? 9.987 -12.008 -16.141 1.00 75.06 120 GLU A C 1
ATOM 971 O O . GLU A 1 120 ? 9.192 -12.344 -15.261 1.00 75.06 120 GLU A O 1
ATOM 976 N N . GLU A 1 121 ? 10.366 -12.901 -17.063 1.00 73.56 121 GLU A N 1
ATOM 977 C CA . GLU A 1 121 ? 9.922 -14.304 -17.009 1.00 73.56 121 GLU A CA 1
ATOM 978 C C . GLU A 1 121 ? 10.356 -14.956 -15.681 1.00 73.56 121 GLU A C 1
ATOM 980 O O . GLU A 1 121 ? 11.537 -14.972 -15.339 1.00 73.56 121 GLU A O 1
ATOM 985 N N . GLY A 1 122 ? 9.390 -15.472 -14.913 1.00 72.06 122 GLY A N 1
ATOM 986 C CA . GLY A 1 122 ? 9.629 -16.042 -13.586 1.00 72.06 122 GLY A CA 1
ATOM 987 C C . GLY A 1 122 ? 9.603 -15.046 -12.420 1.00 72.06 122 GLY A C 1
ATOM 988 O O . GLY A 1 122 ? 9.639 -15.481 -11.268 1.00 72.06 122 GLY A O 1
ATOM 989 N N . PHE A 1 123 ? 9.484 -13.737 -12.670 1.00 79.25 123 PHE A N 1
ATOM 990 C CA . PHE A 1 123 ? 9.490 -12.699 -11.633 1.00 79.25 123 PHE A CA 1
ATOM 991 C C . PHE A 1 123 ? 8.400 -11.662 -11.876 1.00 79.25 123 PHE A C 1
ATOM 993 O O . PHE A 1 123 ? 8.400 -10.960 -12.886 1.00 79.25 123 PHE A O 1
ATOM 1000 N N . LEU A 1 124 ? 7.477 -11.554 -10.926 1.00 71.44 124 LEU A N 1
ATOM 1001 C CA . LEU A 1 124 ? 6.411 -10.562 -10.958 1.00 71.44 124 LEU A CA 1
ATOM 1002 C C . LEU A 1 124 ? 6.633 -9.560 -9.842 1.00 71.44 124 LEU A C 1
ATOM 1004 O O . LEU A 1 124 ? 6.664 -9.922 -8.666 1.00 71.44 124 LEU A O 1
ATOM 1008 N N . THR A 1 125 ? 6.742 -8.294 -10.207 1.00 68.12 125 THR A N 1
ATOM 1009 C CA . THR A 1 125 ? 6.559 -7.212 -9.257 1.00 68.12 125 THR A CA 1
ATOM 1010 C C . THR A 1 125 ? 5.097 -6.803 -9.203 1.00 68.12 125 THR A C 1
ATOM 1012 O O . THR A 1 125 ? 4.399 -6.826 -10.222 1.00 68.12 125 THR A O 1
ATOM 1015 N N . PRO A 1 126 ? 4.602 -6.426 -8.013 1.00 59.09 126 PRO A N 1
ATOM 1016 C CA . PRO A 1 126 ? 3.333 -5.739 -7.893 1.00 59.09 126 PRO A CA 1
ATOM 1017 C C . PRO A 1 126 ? 3.302 -4.579 -8.882 1.00 59.09 126 PRO A C 1
ATOM 1019 O O . PRO A 1 126 ? 4.262 -3.812 -8.988 1.00 59.09 126 PRO A O 1
ATOM 1022 N N . TYR A 1 127 ? 2.208 -4.500 -9.627 1.00 46.75 127 TYR A N 1
ATOM 1023 C CA . TYR A 1 127 ? 1.999 -3.516 -10.673 1.00 46.75 127 TYR A CA 1
ATOM 1024 C C . TYR A 1 127 ? 2.333 -2.094 -10.193 1.00 46.75 127 TYR A C 1
ATOM 1026 O O . TYR A 1 127 ? 1.758 -1.613 -9.216 1.00 46.75 127 TYR A O 1
ATOM 1034 N N . ARG A 1 128 ? 3.285 -1.445 -10.875 1.00 46.41 128 ARG A N 1
ATOM 1035 C CA . ARG A 1 128 ? 3.587 -0.017 -10.735 1.00 46.41 128 ARG A CA 1
ATOM 1036 C C . ARG A 1 128 ? 2.832 0.735 -11.826 1.00 46.41 128 ARG A C 1
ATOM 1038 O O . ARG A 1 128 ? 3.402 1.036 -12.867 1.00 46.41 128 ARG A O 1
ATOM 1045 N N . GLU A 1 129 ? 1.558 1.004 -11.584 1.00 41.84 129 GLU A N 1
ATOM 1046 C CA . GLU A 1 129 ? 0.970 2.240 -12.091 1.00 41.84 129 GLU A CA 1
ATOM 1047 C C . GLU A 1 129 ? 1.244 3.308 -11.041 1.00 41.84 129 GLU A C 1
ATOM 1049 O O . GLU A 1 129 ? 1.048 3.074 -9.840 1.00 41.84 129 GLU A O 1
ATOM 1054 N N . ASP A 1 130 ? 1.778 4.438 -11.499 1.00 44.59 130 ASP A N 1
ATOM 1055 C CA . ASP A 1 130 ? 1.775 5.666 -10.725 1.00 44.59 130 ASP A CA 1
ATOM 1056 C C . ASP A 1 130 ? 0.364 5.855 -10.163 1.00 44.59 130 ASP A C 1
ATOM 1058 O O . ASP A 1 130 ? -0.604 5.904 -10.907 1.00 44.59 130 ASP A O 1
ATOM 1062 N N . GLU A 1 131 ? 0.288 5.839 -8.832 1.00 45.81 131 GLU A N 1
ATOM 1063 C CA . GLU A 1 131 ? -0.905 6.062 -8.017 1.00 45.81 131 GLU A CA 1
ATOM 1064 C C . GLU A 1 131 ? -2.229 5.452 -8.549 1.00 45.81 131 GLU A C 1
ATOM 1066 O O . GLU A 1 131 ? -2.987 6.113 -9.239 1.00 45.81 131 GLU A O 1
ATOM 1071 N N . GLU A 1 132 ? -2.563 4.247 -8.049 1.00 46.25 132 GLU A N 1
ATOM 1072 C CA . GLU A 1 132 ? -3.929 3.716 -7.772 1.00 46.25 132 GLU A CA 1
ATOM 1073 C C . GLU A 1 132 ? -4.325 2.355 -8.409 1.00 46.25 132 GLU A C 1
ATOM 1075 O O . GLU A 1 132 ? -5.116 2.289 -9.330 1.00 46.25 132 GLU A O 1
ATOM 1080 N N . ARG A 1 133 ? -3.899 1.260 -7.735 1.00 46.28 133 ARG A N 1
ATOM 1081 C CA . ARG A 1 133 ? -4.591 -0.040 -7.448 1.00 46.28 133 ARG A CA 1
ATOM 1082 C C . ARG A 1 133 ? -5.173 -0.844 -8.644 1.00 46.28 133 ARG A C 1
ATOM 1084 O O . ARG A 1 133 ? -5.984 -0.369 -9.412 1.00 46.28 133 ARG A O 1
ATOM 1091 N N . ILE A 1 134 ? -4.986 -2.168 -8.738 1.00 36.44 134 ILE A N 1
ATOM 1092 C CA . ILE A 1 134 ? -5.457 -3.203 -7.789 1.00 36.44 134 ILE A CA 1
ATOM 1093 C C . ILE A 1 134 ? -4.704 -4.531 -8.051 1.00 36.44 134 ILE A C 1
ATOM 1095 O O . ILE A 1 134 ? -4.894 -5.100 -9.114 1.00 36.44 134 ILE A O 1
ATOM 1099 N N . ILE A 1 135 ? -3.967 -5.073 -7.061 1.00 31.75 135 ILE A N 1
ATOM 1100 C CA . ILE A 1 135 ? -4.160 -6.414 -6.448 1.00 31.75 135 ILE A CA 1
ATOM 1101 C C . ILE A 1 135 ? -3.631 -6.339 -5.000 1.00 31.75 135 ILE A C 1
ATOM 1103 O O . ILE A 1 135 ? -2.468 -6.044 -4.761 1.00 31.75 135 ILE A O 1
ATOM 1107 N N . LEU A 1 136 ? -4.537 -6.577 -4.049 1.00 30.47 136 LEU A N 1
ATOM 1108 C CA . LEU A 1 136 ? -4.368 -6.984 -2.643 1.00 30.47 136 LEU A CA 1
ATOM 1109 C C . LEU A 1 136 ? -2.932 -7.100 -2.072 1.00 30.47 136 LEU A C 1
ATOM 1111 O O . LEU A 1 136 ? -2.461 -8.205 -1.840 1.00 30.47 136 LEU A O 1
ATOM 1115 N N . VAL A 1 137 ? -2.318 -5.981 -1.693 1.00 31.17 137 VAL A N 1
ATOM 1116 C CA . VAL A 1 137 ? -1.615 -5.821 -0.408 1.00 31.17 137 VAL A CA 1
ATOM 1117 C C . VAL A 1 137 ? -1.883 -4.387 0.032 1.00 31.17 137 VAL A C 1
ATOM 1119 O O . VAL A 1 137 ? -1.906 -3.466 -0.783 1.00 31.17 137 VAL A O 1
ATOM 1122 N N . GLU A 1 138 ? -2.206 -4.230 1.308 1.00 32.84 138 GLU A N 1
ATOM 1123 C CA . GLU A 1 138 ? -2.474 -2.963 1.973 1.00 32.84 138 GLU A CA 1
ATOM 1124 C C . GLU A 1 138 ? -1.505 -1.877 1.509 1.00 32.84 138 GLU A C 1
ATOM 1126 O O . GLU A 1 138 ? -0.287 -2.043 1.553 1.00 32.84 138 GLU A O 1
ATOM 1131 N N . ALA A 1 139 ? -2.075 -0.771 1.028 1.00 32.50 139 ALA A N 1
ATOM 1132 C CA . ALA A 1 139 ? -1.319 0.422 0.706 1.00 32.50 139 ALA A CA 1
ATOM 1133 C C . ALA A 1 139 ? -0.406 0.751 1.892 1.00 32.50 139 ALA A C 1
ATOM 1135 O O . ALA A 1 139 ? -0.888 0.959 3.002 1.00 32.50 139 ALA A O 1
ATOM 1136 N N . SER A 1 140 ? 0.899 0.757 1.633 1.00 35.59 140 SER A N 1
ATOM 1137 C CA . SER A 1 140 ? 1.930 1.279 2.520 1.00 35.59 140 SER A CA 1
ATOM 1138 C C . SER A 1 140 ? 1.541 2.696 2.957 1.00 35.59 140 SER A C 1
ATOM 1140 O O . SER A 1 140 ? 1.643 3.665 2.203 1.00 35.59 140 SER A O 1
ATOM 1142 N N . GLU A 1 141 ? 1.009 2.793 4.174 1.00 44.25 141 GLU A N 1
ATOM 1143 C CA . GLU A 1 141 ? 0.664 4.028 4.864 1.00 44.25 141 GLU A CA 1
ATOM 1144 C C . GLU A 1 141 ? 1.957 4.621 5.447 1.00 44.25 141 GLU A C 1
ATOM 1146 O O . GLU A 1 141 ? 2.278 4.435 6.617 1.00 44.25 141 GLU A O 1
ATOM 1151 N N . ALA A 1 142 ? 2.718 5.377 4.651 1.00 38.09 142 ALA A N 1
ATOM 1152 C CA . ALA A 1 142 ? 3.978 6.003 5.086 1.00 38.09 142 ALA A CA 1
ATOM 1153 C C . ALA A 1 142 ? 3.829 7.111 6.165 1.00 38.09 142 ALA A C 1
ATOM 1155 O O . ALA A 1 142 ? 4.754 7.886 6.396 1.00 38.09 142 ALA A O 1
ATOM 1156 N N . TRP A 1 143 ? 2.684 7.186 6.849 1.00 37.91 143 TRP A N 1
ATOM 1157 C CA . TRP A 1 143 ? 2.439 8.059 8.003 1.00 37.91 143 TRP A CA 1
ATOM 1158 C C . TRP A 1 143 ? 1.775 7.331 9.183 1.00 37.91 143 TRP A C 1
ATOM 1160 O O . TRP A 1 143 ? 1.530 7.956 10.216 1.00 37.91 143 TRP A O 1
ATOM 1170 N N . ASN A 1 144 ? 1.465 6.032 9.053 1.00 51.84 144 ASN A N 1
ATOM 1171 C CA . ASN A 1 144 ? 0.739 5.286 10.073 1.00 51.84 144 ASN A CA 1
ATOM 1172 C C . ASN A 1 144 ? 0.957 3.770 9.945 1.00 51.84 144 ASN A C 1
ATOM 1174 O O . ASN A 1 144 ? 0.598 3.175 8.942 1.00 51.84 144 ASN A O 1
ATOM 1178 N N . ASN A 1 145 ? 1.493 3.112 10.972 1.00 57.38 145 ASN A N 1
ATOM 1179 C CA . ASN A 1 145 ? 1.748 1.662 10.932 1.00 57.38 145 ASN A CA 1
ATOM 1180 C C . ASN A 1 145 ? 0.476 0.814 11.180 1.00 57.38 145 ASN A C 1
ATOM 1182 O O . ASN A 1 145 ? 0.587 -0.356 11.546 1.00 57.38 145 ASN A O 1
ATOM 1186 N N . TRP A 1 146 ? -0.726 1.397 11.066 1.00 76.88 146 TRP A N 1
ATOM 1187 C CA . TRP A 1 146 ? -1.979 0.722 11.414 1.00 76.88 146 TRP A CA 1
ATOM 1188 C C . TRP A 1 146 ? -2.575 -0.004 10.207 1.00 76.88 146 TRP A C 1
ATOM 1190 O O . TRP A 1 146 ? -3.086 0.620 9.280 1.00 76.88 146 TRP A O 1
ATOM 1200 N N . GLN A 1 147 ? -2.563 -1.336 10.236 1.00 77.81 147 GLN A N 1
ATOM 1201 C CA . GLN A 1 147 ? -3.203 -2.154 9.205 1.00 77.81 147 GLN A CA 1
ATOM 1202 C C . GLN A 1 147 ? -4.711 -2.260 9.461 1.00 77.81 147 GLN A C 1
ATOM 1204 O O . GLN A 1 147 ? -5.155 -2.947 10.377 1.00 77.81 147 GLN A O 1
ATOM 1209 N N . TRP A 1 148 ? -5.505 -1.552 8.652 1.00 80.44 148 TRP A N 1
ATOM 1210 C CA . TRP A 1 148 ? -6.966 -1.524 8.760 1.00 80.44 148 TRP A CA 1
ATOM 1211 C C . TRP A 1 148 ? -7.620 -2.810 8.240 1.00 80.44 148 TRP A C 1
ATOM 1213 O O . TRP A 1 148 ? -7.650 -3.065 7.034 1.00 80.44 148 TRP A O 1
ATOM 1223 N N . SER A 1 149 ? -8.290 -3.549 9.118 1.00 82.38 149 SER A N 1
ATOM 1224 C CA . SER A 1 149 ? -9.120 -4.697 8.755 1.00 82.38 149 SER A CA 1
ATOM 1225 C C . SER A 1 149 ? -10.386 -4.298 7.981 1.00 82.38 149 SER A C 1
ATOM 1227 O O . SER A 1 149 ? -10.860 -3.159 8.022 1.00 82.38 149 SER A O 1
ATOM 1229 N N . LYS A 1 150 ? -10.999 -5.263 7.280 1.00 78.00 150 LYS A N 1
ATOM 1230 C CA . LYS A 1 150 ? -12.295 -5.053 6.601 1.00 78.00 150 LYS A CA 1
ATOM 1231 C C . LYS A 1 150 ? -13.393 -4.610 7.572 1.00 78.00 150 LYS A C 1
ATOM 1233 O O . LYS A 1 150 ? -14.202 -3.760 7.213 1.00 78.00 150 LYS A O 1
ATOM 1238 N N . LEU A 1 151 ? -13.395 -5.167 8.786 1.00 79.50 151 LEU A N 1
ATOM 1239 C CA . LEU A 1 151 ? -14.364 -4.823 9.822 1.00 79.50 151 LEU A CA 1
ATOM 1240 C C . LEU A 1 151 ? -14.162 -3.384 10.304 1.00 79.50 151 LEU A C 1
ATOM 1242 O O . LEU A 1 151 ? -15.110 -2.610 10.278 1.00 79.50 151 LEU A O 1
ATOM 1246 N N . GLU A 1 152 ? -12.936 -2.985 10.654 1.00 86.25 152 GLU A N 1
ATOM 1247 C CA . GLU A 1 152 ? -12.647 -1.602 11.065 1.00 86.25 152 GLU A CA 1
ATOM 1248 C C . GLU A 1 152 ? -13.006 -0.591 9.970 1.00 86.25 152 GLU A C 1
ATOM 1250 O O . GLU A 1 152 ? -13.564 0.461 10.269 1.00 86.25 152 GLU A O 1
ATOM 1255 N N . ASN A 1 153 ? -12.743 -0.917 8.698 1.00 84.56 153 ASN A N 1
ATOM 1256 C CA . ASN A 1 153 ? -13.145 -0.074 7.569 1.00 84.56 153 ASN A CA 1
ATOM 1257 C C . ASN A 1 153 ? -14.667 0.087 7.478 1.00 84.56 153 ASN A C 1
ATOM 1259 O O . ASN A 1 153 ? -15.151 1.208 7.319 1.00 84.56 153 ASN A O 1
ATOM 1263 N N . ALA A 1 154 ? -15.417 -1.013 7.583 1.00 83.94 154 ALA A N 1
ATOM 1264 C CA . ALA A 1 154 ? -16.875 -0.976 7.544 1.00 83.94 154 ALA A CA 1
ATOM 1265 C C . ALA A 1 154 ? -17.437 -0.148 8.709 1.00 83.94 154 ALA A C 1
ATOM 1267 O O . ALA A 1 154 ? -18.229 0.769 8.487 1.00 83.94 154 ALA A O 1
ATOM 1268 N N . MET A 1 155 ? -16.949 -0.399 9.927 1.00 89.44 155 MET A N 1
ATOM 1269 C CA . MET A 1 155 ? -17.398 0.309 11.126 1.00 89.44 155 MET A CA 1
ATOM 1270 C C . MET A 1 155 ? -17.034 1.794 11.096 1.00 89.44 155 MET A C 1
ATOM 1272 O O . MET A 1 155 ? -17.839 2.627 11.505 1.00 89.44 155 MET A O 1
ATOM 1276 N N . LEU A 1 156 ? -15.858 2.158 10.575 1.00 91.56 156 LEU A N 1
ATOM 1277 C CA . LEU A 1 156 ? -15.466 3.557 10.401 1.00 91.56 156 LEU A CA 1
ATOM 1278 C C . LEU A 1 156 ? -16.456 4.304 9.501 1.00 91.56 156 LEU A C 1
ATOM 1280 O O . LEU A 1 156 ? -16.909 5.395 9.860 1.00 91.56 156 LEU A O 1
ATOM 1284 N N . VAL A 1 157 ? -16.783 3.729 8.339 1.00 87.31 157 VAL A N 1
ATOM 1285 C CA . VAL A 1 157 ? -17.726 4.329 7.385 1.00 87.31 157 VAL A CA 1
ATOM 1286 C C . VAL A 1 157 ? -19.113 4.437 8.011 1.00 87.31 157 VAL A C 1
ATOM 1288 O O . VAL A 1 157 ? -19.725 5.502 7.946 1.00 87.31 157 VAL A O 1
ATOM 1291 N N . GLU A 1 158 ? -19.578 3.385 8.683 1.00 87.94 158 GLU A N 1
ATOM 1292 C CA . GLU A 1 158 ? -20.870 3.375 9.367 1.00 87.94 158 GLU A CA 1
ATOM 1293 C C . GLU A 1 158 ? -20.961 4.467 10.445 1.00 87.94 158 GLU A C 1
ATOM 1295 O O . GLU A 1 158 ? -21.912 5.248 10.450 1.00 87.94 158 GLU A O 1
ATOM 1300 N N . CYS A 1 159 ? -19.952 4.589 11.314 1.00 91.69 159 CYS A N 1
ATOM 1301 C CA . CYS A 1 159 ? -19.885 5.644 12.329 1.00 91.69 159 CYS A CA 1
ATOM 1302 C C . CYS A 1 159 ? -19.913 7.047 11.708 1.00 91.69 159 CYS A C 1
ATOM 1304 O O . CYS A 1 159 ? -20.581 7.942 12.225 1.00 91.69 159 CYS A O 1
ATOM 1306 N N . CYS A 1 160 ? -19.207 7.253 10.593 1.00 88.88 160 CYS A N 1
ATOM 1307 C CA . CYS A 1 160 ? -19.202 8.540 9.900 1.00 88.88 160 CYS A CA 1
ATOM 1308 C C . CYS A 1 160 ? -20.573 8.881 9.310 1.00 88.88 160 CYS A C 1
ATOM 1310 O O . CYS A 1 160 ? -21.015 10.022 9.446 1.00 88.88 160 CYS A O 1
ATOM 1312 N N . LEU A 1 161 ? -21.242 7.913 8.677 1.00 87.31 161 LEU A N 1
ATOM 1313 C CA . LEU A 1 161 ? -22.582 8.092 8.115 1.00 87.31 161 LEU A CA 1
ATOM 1314 C C . LEU A 1 161 ? -23.608 8.385 9.212 1.00 87.31 161 LEU A C 1
ATOM 1316 O O . LEU A 1 161 ? -24.408 9.305 9.065 1.00 87.31 161 LEU A O 1
ATOM 1320 N N . GLU A 1 162 ? -23.545 7.661 10.330 1.00 90.50 162 GLU A N 1
ATOM 1321 C CA . GLU A 1 162 ? -24.447 7.862 11.465 1.00 90.50 162 GLU A CA 1
ATOM 1322 C C . GLU A 1 162 ? -24.303 9.263 12.070 1.00 90.50 162 GLU A C 1
ATOM 1324 O O . GLU A 1 162 ? -25.304 9.940 12.310 1.00 90.50 162 GLU A O 1
ATOM 1329 N N . LEU A 1 163 ? -23.068 9.728 12.277 1.00 89.19 163 LEU A N 1
ATOM 1330 C CA . LEU A 1 163 ? -22.819 11.076 12.786 1.00 89.19 163 LEU A CA 1
ATOM 1331 C C . LEU A 1 163 ? -23.280 12.142 11.786 1.00 89.19 163 LEU A C 1
ATOM 1333 O O . LEU A 1 163 ? -23.980 13.071 12.180 1.00 89.19 163 LEU A O 1
ATOM 1337 N N . CYS A 1 164 ? -22.978 11.975 10.493 1.00 87.19 164 CYS A N 1
ATOM 1338 C CA . CYS A 1 164 ? -23.412 12.913 9.451 1.00 87.19 164 CYS A CA 1
ATOM 1339 C C . CYS A 1 164 ? -24.936 12.972 9.274 1.00 87.19 164 CYS A C 1
ATOM 1341 O O . CYS A 1 164 ? -25.444 13.986 8.804 1.00 87.19 164 CYS A O 1
ATOM 1343 N N . ALA A 1 165 ? -25.665 11.910 9.629 1.00 86.81 165 ALA A N 1
ATOM 1344 C CA . ALA A 1 165 ? -27.125 11.898 9.600 1.00 86.81 165 ALA A CA 1
ATOM 1345 C C . ALA A 1 165 ? -27.751 12.613 10.810 1.00 86.81 165 ALA A C 1
ATOM 1347 O O . ALA A 1 165 ? -28.854 13.147 10.706 1.00 86.81 165 ALA A O 1
ATOM 1348 N N . LYS A 1 166 ? -27.067 12.608 11.960 1.00 78.81 166 LYS A N 1
ATOM 1349 C CA . LYS A 1 166 ? -27.566 13.168 13.227 1.00 78.81 166 LYS A CA 1
ATOM 1350 C C . LYS A 1 166 ? -27.163 14.624 13.446 1.00 78.81 166 LYS A C 1
ATOM 1352 O O . LYS A 1 166 ? -27.886 15.360 14.111 1.00 78.81 166 LYS A O 1
ATOM 1357 N N . GLU A 1 167 ? -26.022 15.043 12.908 1.00 71.62 167 GLU A N 1
ATOM 1358 C CA . GLU A 1 167 ? -25.436 16.356 13.163 1.00 71.62 167 GLU A CA 1
ATOM 1359 C C . GLU A 1 167 ? -25.025 17.065 11.870 1.00 71.62 167 GLU A C 1
ATOM 1361 O O . GLU A 1 167 ? -24.630 16.449 10.880 1.00 71.62 167 GLU A O 1
ATOM 1366 N N . ASN A 1 168 ? -25.017 18.403 11.895 1.00 77.88 168 ASN A N 1
ATOM 1367 C CA . ASN A 1 168 ? -24.345 19.176 10.855 1.00 77.88 168 ASN A CA 1
ATOM 1368 C C . ASN A 1 168 ? -22.819 19.052 11.031 1.00 77.88 168 ASN A C 1
ATOM 1370 O O . ASN A 1 168 ? -22.194 19.899 11.674 1.00 77.88 168 ASN A O 1
ATOM 1374 N N . CYS A 1 169 ? -22.231 17.982 10.491 1.00 79.75 169 CYS A N 1
ATOM 1375 C CA . CYS A 1 169 ? -20.826 17.617 10.692 1.00 79.75 169 CYS A CA 1
ATOM 1376 C C . CYS A 1 169 ? -19.825 18.403 9.837 1.00 79.75 169 CYS A C 1
ATOM 1378 O O . CYS A 1 169 ? -18.620 18.307 10.083 1.00 79.75 169 CYS A O 1
ATOM 1380 N N . LYS A 1 170 ? -20.285 19.153 8.829 1.00 82.69 170 LYS A N 1
ATOM 1381 C CA . LYS A 1 170 ? -19.415 19.888 7.902 1.00 82.69 170 LYS A CA 1
ATOM 1382 C C . LYS A 1 170 ? -19.522 21.400 8.098 1.00 82.69 170 LYS A C 1
ATOM 1384 O O . LYS A 1 170 ? -20.543 21.930 8.523 1.00 82.69 170 LYS A O 1
ATOM 1389 N N . GLN A 1 171 ? -18.418 22.077 7.837 1.00 82.81 171 GLN A N 1
ATOM 1390 C CA . GLN A 1 171 ? -18.318 23.526 7.724 1.00 82.81 171 GLN A CA 1
ATOM 1391 C C . GLN A 1 171 ? -18.746 23.959 6.312 1.00 82.81 171 GLN A C 1
ATOM 1393 O O . GLN A 1 171 ? -18.832 23.128 5.406 1.00 82.81 171 GLN A O 1
ATOM 1398 N N . GLU A 1 172 ? -18.966 25.259 6.105 1.00 79.62 172 GLU A N 1
ATOM 1399 C CA . GLU A 1 172 ? -19.346 25.820 4.795 1.00 79.62 172 GLU A CA 1
ATOM 1400 C C . GLU A 1 172 ? -18.296 25.549 3.704 1.00 79.62 172 GLU A C 1
ATOM 1402 O O . GLU A 1 172 ? -18.637 25.362 2.543 1.00 79.62 172 GLU A O 1
ATOM 1407 N N . ASN A 1 173 ? -17.021 25.423 4.084 1.00 77.88 173 ASN A N 1
ATOM 1408 C CA . ASN A 1 173 ? -15.920 25.062 3.185 1.00 77.88 173 ASN A CA 1
ATOM 1409 C C . ASN A 1 173 ? -15.836 23.550 2.861 1.00 77.88 173 ASN A C 1
ATOM 1411 O O . ASN A 1 173 ? -14.844 23.093 2.295 1.00 77.88 173 ASN A O 1
ATOM 1415 N N . GLY A 1 174 ? -16.818 22.746 3.282 1.00 75.25 174 GLY A N 1
ATOM 1416 C CA . GLY A 1 174 ? -16.867 21.301 3.046 1.00 75.25 174 GLY A CA 1
ATOM 1417 C C . GLY A 1 174 ? -15.967 20.450 3.955 1.00 75.25 174 GLY A C 1
ATOM 1418 O O . GLY A 1 174 ? -16.030 19.215 3.894 1.00 75.25 174 GLY A O 1
ATOM 1419 N N . GLN A 1 175 ? -15.160 21.058 4.831 1.00 79.56 175 GLN A N 1
ATOM 1420 C CA . GLN A 1 175 ? -14.357 20.331 5.817 1.00 79.56 175 GLN A CA 1
ATOM 1421 C C . GLN A 1 175 ? -15.206 19.858 6.997 1.00 79.56 175 GLN A C 1
ATOM 1423 O O . GLN A 1 175 ? -16.248 20.431 7.305 1.00 79.56 175 GLN A O 1
ATOM 1428 N N . PHE A 1 176 ? -14.756 18.813 7.694 1.00 84.69 176 PHE A N 1
ATOM 1429 C CA . PHE A 1 176 ? -15.419 18.406 8.931 1.00 84.69 176 PHE A CA 1
ATOM 1430 C C . PHE A 1 176 ? -15.202 1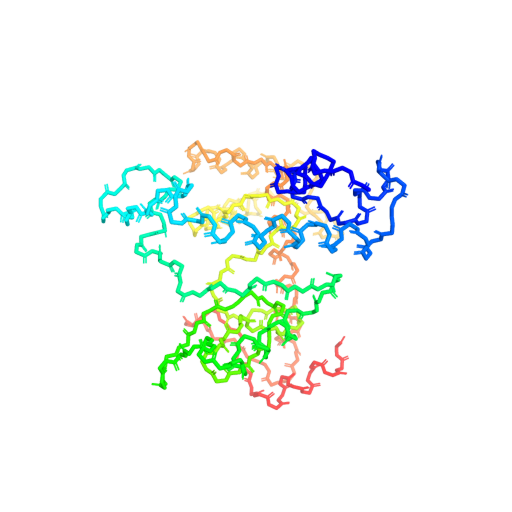9.452 10.028 1.00 84.69 176 PHE A C 1
ATOM 1432 O O . PHE A 1 176 ? -14.161 20.111 10.081 1.00 84.69 176 PHE A O 1
ATOM 1439 N N . LYS A 1 177 ? -16.194 19.626 10.901 1.00 85.81 177 LYS A N 1
ATOM 1440 C CA . LYS A 1 177 ? -16.079 20.520 12.055 1.00 85.81 177 LYS A CA 1
ATOM 1441 C C . LYS A 1 177 ? -15.015 20.013 13.041 1.00 85.81 177 LYS A C 1
ATOM 1443 O O . LYS A 1 177 ? -14.821 18.797 13.160 1.00 85.81 177 LYS A O 1
ATOM 1448 N N . PRO A 1 178 ? -14.349 20.917 13.785 1.00 85.69 178 PRO A N 1
ATOM 1449 C CA . PRO A 1 178 ? -13.467 20.524 14.878 1.00 85.69 178 PRO A CA 1
ATOM 1450 C C . PRO A 1 178 ? -14.185 19.579 15.851 1.00 85.69 178 PRO A C 1
ATOM 1452 O O . PRO A 1 178 ? -15.340 19.800 16.202 1.00 85.69 178 PRO A O 1
ATOM 1455 N N . GLY A 1 179 ? -13.511 18.505 16.264 1.00 87.56 179 GLY A N 1
ATOM 1456 C CA . GLY A 1 179 ? -14.082 17.493 17.162 1.00 87.56 179 GLY A CA 1
ATOM 1457 C C . GLY A 1 179 ? -14.814 16.335 16.474 1.00 87.56 179 GLY A C 1
ATOM 1458 O O . GLY A 1 179 ? -15.029 15.313 17.123 1.00 87.56 179 GLY A O 1
ATOM 1459 N N . PHE A 1 180 ? -15.099 16.412 15.166 1.00 90.81 180 PHE A N 1
ATOM 1460 C CA . PHE A 1 180 ? -15.753 15.322 14.426 1.00 90.81 180 PHE A CA 1
ATOM 1461 C C . PHE A 1 180 ? -15.019 13.980 14.578 1.00 90.81 180 PHE A C 1
ATOM 1463 O O . PHE A 1 180 ? -15.614 12.979 14.966 1.00 90.81 180 PHE A O 1
ATOM 1470 N N . TYR A 1 181 ? -13.699 13.958 14.369 1.00 91.75 181 TYR A N 1
ATOM 1471 C CA . TYR A 1 181 ? -12.902 12.730 14.484 1.00 91.75 181 TYR A CA 1
ATOM 1472 C C . TYR A 1 181 ? -12.902 12.137 15.899 1.00 91.75 181 TYR A C 1
ATOM 1474 O O . TYR A 1 181 ? -12.789 10.923 16.065 1.00 91.75 181 TYR A O 1
ATOM 1482 N N . LEU A 1 182 ? -13.063 12.974 16.929 1.00 91.94 182 LEU A N 1
ATOM 1483 C CA . LEU A 1 182 ? -13.180 12.512 18.309 1.00 91.94 182 LEU A CA 1
ATOM 1484 C C . LEU A 1 182 ? -14.537 11.842 18.556 1.00 91.94 182 LEU A C 1
ATOM 1486 O O . LEU A 1 182 ? -14.586 10.816 19.230 1.00 91.94 182 LEU A O 1
ATOM 1490 N N . LEU A 1 183 ? -15.620 12.378 17.986 1.00 93.00 183 LEU A N 1
ATOM 1491 C CA . LEU A 1 183 ? -16.938 11.737 18.029 1.00 93.00 183 LEU A CA 1
ATOM 1492 C C . LEU A 1 183 ? -16.923 10.391 17.301 1.00 93.00 183 LEU A C 1
ATOM 1494 O O . LEU A 1 183 ? -17.395 9.402 17.859 1.00 93.00 183 LEU A O 1
ATOM 1498 N N . VAL A 1 184 ? -16.296 10.329 16.119 1.00 93.81 184 VAL A N 1
ATOM 1499 C CA . VAL A 1 184 ? -16.087 9.070 15.383 1.00 93.81 184 VAL A CA 1
ATOM 1500 C C . VAL A 1 184 ? -15.324 8.069 16.248 1.00 93.81 184 VAL A C 1
ATOM 1502 O O . VAL A 1 184 ? -15.745 6.925 16.348 1.00 93.81 184 VAL A O 1
ATOM 1505 N N . THR A 1 185 ? -14.254 8.500 16.924 1.00 94.69 185 THR A N 1
ATOM 1506 C CA . THR A 1 185 ? -13.465 7.630 17.816 1.00 94.69 185 THR A CA 1
ATOM 1507 C C . THR A 1 185 ? -14.325 7.043 18.936 1.00 94.69 185 THR A C 1
ATOM 1509 O O . THR A 1 185 ? -14.301 5.839 19.161 1.00 94.69 185 THR A O 1
ATOM 1512 N N . LYS A 1 186 ? -15.120 7.879 19.620 1.00 94.31 186 LYS A N 1
ATOM 1513 C CA . LYS A 1 186 ? -15.991 7.437 20.721 1.00 94.31 186 LYS A CA 1
ATOM 1514 C C . LYS A 1 186 ? -17.048 6.443 20.249 1.00 94.31 186 LYS A C 1
ATOM 1516 O O . LYS A 1 186 ? -17.273 5.437 20.910 1.00 94.31 186 LYS A O 1
ATOM 1521 N N . LEU A 1 187 ? -17.691 6.722 19.115 1.00 94.38 187 LEU A N 1
ATOM 1522 C CA . LEU A 1 187 ? -18.715 5.837 18.565 1.00 94.38 187 LEU A CA 1
ATOM 1523 C C . LEU A 1 187 ? -18.111 4.519 18.066 1.00 94.38 187 LEU A C 1
ATOM 1525 O O . LEU A 1 187 ? -18.700 3.460 18.260 1.00 94.38 187 LEU A O 1
ATOM 1529 N N . LEU A 1 188 ? -16.920 4.578 17.468 1.00 94.50 188 LEU A N 1
ATOM 1530 C CA . LEU A 1 188 ? -16.203 3.399 17.003 1.00 94.50 188 LEU A CA 1
ATOM 1531 C C . LEU A 1 188 ? -15.790 2.496 18.165 1.00 94.50 188 LEU A C 1
ATOM 1533 O O . LEU A 1 188 ? -15.983 1.295 18.058 1.00 94.50 188 LEU A O 1
ATOM 1537 N N . GLU A 1 189 ? -15.327 3.053 19.285 1.00 93.56 189 GLU A N 1
ATOM 1538 C CA . GLU A 1 189 ? -15.010 2.273 20.489 1.00 93.56 189 GLU A CA 1
ATOM 1539 C C . GLU A 1 189 ? -16.257 1.590 21.075 1.00 93.56 189 GLU A C 1
ATOM 1541 O O . GLU A 1 189 ? -16.183 0.448 21.514 1.00 93.56 189 GLU A O 1
ATOM 1546 N N . LEU A 1 190 ? -17.427 2.241 21.024 1.00 94.00 190 LEU A N 1
ATOM 1547 C CA . LEU A 1 190 ? -18.689 1.630 21.463 1.00 94.00 190 LEU A CA 1
ATOM 1548 C C . LEU A 1 190 ? -19.114 0.450 20.580 1.00 94.00 190 LEU A C 1
ATOM 1550 O O . LEU A 1 190 ? -19.661 -0.527 21.088 1.00 94.00 190 LEU A O 1
ATOM 1554 N N . LYS A 1 191 ? -18.899 0.545 19.263 1.00 93.25 191 LYS A N 1
ATOM 1555 C CA . LYS A 1 191 ? -19.289 -0.508 18.313 1.00 93.25 191 LYS A CA 1
ATOM 1556 C C . LYS A 1 191 ? -18.227 -1.599 18.148 1.00 93.25 191 LYS A C 1
ATOM 1558 O O . LYS A 1 191 ? -18.564 -2.741 17.847 1.00 93.25 191 LYS A O 1
ATOM 1563 N N . LEU A 1 192 ? -16.958 -1.249 18.324 1.00 92.19 192 LEU A N 1
ATOM 1564 C CA . LEU A 1 192 ? -15.797 -2.115 18.166 1.00 92.19 192 LEU A CA 1
ATOM 1565 C C . LEU A 1 192 ? -14.882 -1.949 19.383 1.00 92.19 192 LEU A C 1
ATOM 1567 O O . LEU A 1 192 ? -13.897 -1.210 19.370 1.00 92.19 192 LEU A O 1
ATOM 1571 N N . HIS A 1 193 ? -15.250 -2.651 20.448 1.00 88.50 193 HIS A N 1
ATOM 1572 C CA . HIS A 1 193 ? -14.596 -2.545 21.746 1.00 88.50 193 HIS A CA 1
ATOM 1573 C C . HIS A 1 193 ? -13.124 -2.977 21.671 1.00 88.50 193 HIS A C 1
ATOM 1575 O O . HIS A 1 193 ? -12.811 -4.046 21.142 1.00 88.50 193 HIS A O 1
ATOM 1581 N N . GLY A 1 194 ? -12.221 -2.162 22.218 1.00 84.50 194 GLY A N 1
ATOM 1582 C CA . GLY A 1 194 ? -10.787 -2.442 22.246 1.00 84.50 194 GLY A CA 1
ATOM 1583 C C . GLY A 1 194 ? -10.076 -2.254 20.905 1.00 84.50 194 GLY A C 1
ATOM 1584 O O . GLY A 1 194 ? -8.980 -2.784 20.735 1.00 84.50 194 GLY A O 1
ATOM 1585 N N . CYS A 1 195 ? -10.658 -1.511 19.954 1.00 82.69 195 CYS A N 1
ATOM 1586 C CA . CYS A 1 195 ? -10.034 -1.279 18.648 1.00 82.69 195 CYS A CA 1
ATOM 1587 C C . CYS A 1 195 ? -8.738 -0.458 18.734 1.00 82.69 195 CYS A C 1
ATOM 1589 O O . CYS A 1 195 ? -7.893 -0.550 17.853 1.00 82.69 195 CYS A O 1
ATOM 1591 N N . GLY A 1 196 ? -8.558 0.359 19.780 1.00 87.50 196 GLY A N 1
ATOM 1592 C CA . GLY A 1 196 ? -7.340 1.159 19.974 1.00 87.50 196 GLY A CA 1
ATOM 1593 C C . GLY A 1 196 ? -7.143 2.277 18.938 1.00 87.50 196 GLY A C 1
ATOM 1594 O O . GLY A 1 196 ? -6.086 2.919 18.898 1.00 87.50 196 GLY A O 1
ATOM 1595 N N . LEU A 1 197 ? -8.157 2.539 18.110 1.00 89.31 197 LEU A N 1
ATOM 1596 C CA . LEU A 1 197 ? -8.131 3.573 17.086 1.00 89.31 197 LEU A CA 1
ATOM 1597 C C . LEU A 1 197 ? -8.204 4.964 17.724 1.00 89.31 197 LEU A C 1
ATOM 1599 O O . LEU A 1 197 ? -8.908 5.202 18.701 1.00 89.31 197 LEU A O 1
ATOM 1603 N N . LYS A 1 198 ? -7.451 5.911 17.163 1.00 89.50 198 LYS A N 1
ATOM 1604 C CA . LYS A 1 198 ? -7.332 7.279 17.672 1.00 89.50 198 LYS A CA 1
ATOM 1605 C C . LYS A 1 198 ? -7.785 8.249 16.593 1.00 89.50 198 LYS A C 1
ATOM 1607 O O . LYS A 1 198 ? -7.519 8.020 15.411 1.00 89.50 198 LYS A O 1
ATOM 1612 N N . ALA A 1 199 ? -8.391 9.361 17.011 1.00 87.69 199 ALA A N 1
ATOM 1613 C CA . ALA A 1 199 ? -8.797 10.448 16.118 1.00 87.69 199 ALA A CA 1
ATOM 1614 C C . ALA A 1 199 ? -7.647 10.876 15.186 1.00 87.69 199 ALA A C 1
ATOM 1616 O O . ALA A 1 199 ? -7.826 10.961 13.974 1.00 87.69 199 ALA A O 1
ATOM 1617 N N . HIS A 1 200 ? -6.450 11.047 15.755 1.00 85.06 200 HIS A N 1
ATOM 1618 C CA . HIS A 1 200 ? -5.185 11.190 15.041 1.00 85.06 200 HIS A CA 1
ATOM 1619 C C . HIS A 1 200 ? -4.174 10.174 15.606 1.00 85.06 200 HIS A C 1
ATOM 1621 O O . HIS A 1 200 ? -4.111 10.019 16.831 1.00 85.06 200 HIS A O 1
ATOM 1627 N N . PRO A 1 201 ? -3.360 9.498 14.773 1.00 83.56 201 PRO A N 1
ATOM 1628 C CA . PRO A 1 201 ? -3.282 9.618 13.309 1.00 83.56 201 PRO A CA 1
ATOM 1629 C C . PRO A 1 201 ? -4.271 8.719 12.541 1.00 83.56 201 PRO A C 1
ATOM 1631 O O . PRO A 1 201 ? -4.444 8.906 11.340 1.00 83.56 201 PRO A O 1
ATOM 1634 N N . HIS A 1 202 ? -4.912 7.745 13.201 1.00 87.56 202 HIS A N 1
ATOM 1635 C CA . HIS A 1 202 ? -5.644 6.658 12.532 1.00 87.56 202 HIS A CA 1
ATOM 1636 C C . HIS A 1 202 ? -6.863 7.149 11.735 1.00 87.56 202 HIS A C 1
ATOM 1638 O O . HIS A 1 202 ? -6.898 7.022 10.511 1.00 87.56 202 HIS A O 1
ATOM 1644 N N . ILE A 1 203 ? -7.861 7.718 12.411 1.00 89.62 203 ILE A N 1
ATOM 1645 C CA . ILE A 1 203 ? -9.164 8.021 11.799 1.00 89.62 203 ILE A CA 1
ATOM 1646 C C . ILE A 1 203 ? -9.064 9.174 10.797 1.00 89.62 203 ILE A C 1
ATOM 1648 O O . ILE A 1 203 ? -9.556 9.055 9.675 1.00 89.62 203 ILE A O 1
ATOM 1652 N N . ASP A 1 204 ? -8.413 10.276 11.172 1.00 86.00 204 ASP A N 1
ATOM 1653 C CA . ASP A 1 204 ? -8.226 11.419 10.275 1.00 86.00 204 ASP A CA 1
ATOM 1654 C C . ASP A 1 204 ? -7.416 11.041 9.022 1.00 86.00 204 ASP A C 1
ATOM 1656 O O . ASP A 1 204 ? -7.816 11.383 7.908 1.00 86.00 204 ASP A O 1
ATOM 1660 N N . GLY A 1 205 ? -6.324 10.279 9.174 1.00 83.81 205 GLY A N 1
ATOM 1661 C CA . GLY A 1 205 ? -5.531 9.799 8.040 1.00 83.81 205 GLY A CA 1
ATOM 1662 C C . GLY A 1 205 ? -6.354 8.929 7.088 1.00 83.81 205 GLY A C 1
ATOM 1663 O O . GLY A 1 205 ? -6.360 9.157 5.876 1.00 83.81 205 GLY A O 1
ATOM 1664 N N . ARG A 1 206 ? -7.134 7.989 7.637 1.00 86.19 206 ARG A N 1
ATOM 1665 C CA . ARG A 1 206 ? -7.977 7.095 6.838 1.00 86.19 206 ARG A CA 1
ATOM 1666 C C . ARG A 1 206 ? -9.088 7.839 6.101 1.00 86.19 206 ARG A C 1
ATOM 1668 O O . ARG A 1 206 ? -9.322 7.581 4.923 1.00 86.19 206 ARG A O 1
ATOM 1675 N N . LEU A 1 207 ? -9.750 8.791 6.757 1.00 84.38 207 LEU A N 1
ATOM 1676 C CA . LEU A 1 207 ? -10.810 9.585 6.133 1.00 84.38 207 LEU A CA 1
ATOM 1677 C C . LEU A 1 207 ? -10.278 10.550 5.073 1.00 84.38 207 LEU A C 1
ATOM 1679 O O . LEU A 1 207 ? -10.968 10.783 4.080 1.00 84.38 207 LEU A O 1
ATOM 1683 N N . ARG A 1 208 ? -9.062 11.087 5.232 1.00 81.44 208 ARG A N 1
ATOM 1684 C CA . ARG A 1 208 ? -8.397 11.855 4.168 1.00 81.44 208 ARG A CA 1
ATOM 1685 C C . ARG A 1 208 ? -8.153 10.998 2.927 1.00 81.44 208 ARG A C 1
ATOM 1687 O O . ARG A 1 208 ? -8.477 11.443 1.829 1.00 81.44 208 ARG A O 1
ATOM 1694 N N . LEU A 1 209 ? -7.671 9.766 3.100 1.00 79.31 209 LEU A N 1
ATOM 1695 C CA . LEU A 1 209 ? -7.474 8.832 1.989 1.00 79.31 209 LEU A CA 1
ATOM 1696 C C . LEU A 1 209 ? -8.794 8.495 1.282 1.00 79.31 209 LEU A C 1
ATOM 1698 O O . LEU A 1 209 ? -8.881 8.617 0.065 1.00 79.31 209 LEU A O 1
ATOM 1702 N N . LEU A 1 210 ? -9.835 8.134 2.040 1.00 80.06 210 LEU A N 1
ATOM 1703 C CA . LEU A 1 210 ? -11.152 7.819 1.474 1.00 80.06 210 LEU A CA 1
ATOM 1704 C C . LEU A 1 210 ? -11.748 9.004 0.703 1.00 80.06 210 LEU A C 1
ATOM 1706 O O . LEU A 1 210 ? -12.357 8.809 -0.345 1.00 80.06 210 LEU A O 1
ATOM 1710 N N . LYS A 1 211 ? -11.544 10.235 1.185 1.00 77.44 211 LYS A N 1
ATOM 1711 C CA . LYS A 1 211 ? -11.955 11.448 0.467 1.00 77.44 211 LYS A CA 1
ATOM 1712 C C . LYS A 1 211 ? -11.191 11.644 -0.841 1.00 77.44 211 LYS A C 1
ATOM 1714 O O . LYS A 1 211 ? -11.840 11.963 -1.830 1.00 77.44 211 LYS A O 1
ATOM 1719 N N . LYS A 1 212 ? -9.862 11.449 -0.858 1.00 78.88 212 LYS A N 1
ATOM 1720 C CA . LYS A 1 212 ? -9.051 11.538 -2.091 1.00 78.88 212 LYS A CA 1
ATOM 1721 C C . LYS A 1 212 ? -9.567 10.541 -3.134 1.00 78.88 212 LYS A C 1
ATOM 1723 O O . LYS A 1 212 ? -9.894 10.943 -4.241 1.00 78.88 212 LYS A O 1
ATOM 1728 N N . GLN A 1 213 ? -9.746 9.283 -2.729 1.00 77.00 213 GLN A N 1
ATOM 1729 C CA . GLN A 1 213 ? -10.225 8.210 -3.608 1.00 77.00 213 GLN A CA 1
ATOM 1730 C C . GLN A 1 213 ? -11.635 8.470 -4.137 1.00 77.00 213 GLN A C 1
ATOM 1732 O O . GLN A 1 213 ? -11.901 8.307 -5.321 1.00 77.00 213 GLN A O 1
ATOM 1737 N N . HIS A 1 214 ? -12.547 8.912 -3.270 1.00 78.19 214 HIS A N 1
ATOM 1738 C CA . HIS A 1 214 ? -13.885 9.300 -3.703 1.00 78.19 214 HIS A CA 1
ATOM 1739 C C . HIS A 1 214 ? -13.845 10.478 -4.686 1.00 78.19 214 HIS A C 1
ATOM 1741 O O . HIS A 1 214 ? -14.614 10.489 -5.638 1.00 78.19 214 HIS A O 1
ATOM 1747 N N . GLY A 1 215 ? -12.968 11.464 -4.465 1.00 76.62 215 GLY A N 1
ATOM 1748 C CA . GLY A 1 215 ? -12.759 12.580 -5.390 1.00 76.62 215 GLY A CA 1
ATOM 1749 C C . GLY A 1 215 ? -12.369 12.099 -6.785 1.00 76.62 215 GLY A C 1
ATOM 1750 O O . GLY A 1 215 ? -13.072 12.411 -7.740 1.00 76.62 215 GLY A O 1
ATOM 1751 N N . ALA A 1 216 ? -11.343 11.249 -6.873 1.00 77.44 216 ALA A N 1
ATOM 1752 C CA . ALA A 1 216 ? -10.899 10.656 -8.135 1.00 77.44 216 ALA A CA 1
ATOM 1753 C C . ALA A 1 216 ? -12.023 9.875 -8.837 1.00 77.44 216 ALA A C 1
ATOM 1755 O O . ALA A 1 216 ? -12.263 10.063 -10.025 1.00 77.44 216 ALA A O 1
ATOM 1756 N N . ILE A 1 217 ? -12.787 9.060 -8.097 1.00 76.75 217 ILE A N 1
ATOM 1757 C CA . ILE A 1 217 ? -13.929 8.321 -8.661 1.00 76.75 217 ILE A CA 1
ATOM 1758 C C . ILE A 1 217 ? -14.992 9.277 -9.215 1.00 76.75 217 ILE A C 1
ATOM 1760 O O . ILE A 1 217 ? -15.532 9.030 -10.288 1.00 76.75 217 ILE A O 1
ATOM 1764 N N . VAL A 1 218 ? -15.310 10.361 -8.504 1.00 78.94 218 VAL A N 1
ATOM 1765 C CA . VAL A 1 218 ? -16.288 11.353 -8.978 1.00 78.94 218 VAL A CA 1
ATOM 1766 C C . VAL A 1 218 ? -15.801 12.047 -10.248 1.00 78.94 218 VAL A C 1
ATOM 1768 O O . VAL A 1 218 ? -16.595 12.235 -11.165 1.00 78.94 218 VAL A O 1
ATOM 1771 N N . GLU A 1 219 ? -14.518 12.397 -10.323 1.00 81.69 219 GLU A N 1
ATOM 1772 C CA . GLU A 1 219 ? -13.913 13.000 -11.515 1.00 81.69 219 GLU A CA 1
ATOM 1773 C C . GLU A 1 219 ? -13.932 12.040 -12.708 1.00 81.69 219 GLU A C 1
ATOM 1775 O O . GLU A 1 219 ? -14.360 12.424 -13.795 1.00 81.69 219 GLU A O 1
ATOM 1780 N N . MET A 1 220 ? -13.566 10.774 -12.491 1.00 81.56 220 MET A N 1
ATOM 1781 C CA . MET A 1 220 ? -13.649 9.728 -13.511 1.00 81.56 220 MET A CA 1
ATOM 1782 C C . MET A 1 220 ? -15.085 9.554 -14.007 1.00 81.56 220 MET A C 1
ATOM 1784 O O . MET A 1 220 ? -15.327 9.593 -15.204 1.00 81.56 220 MET A O 1
ATOM 1788 N N . LEU A 1 221 ? -16.063 9.431 -13.105 1.00 81.12 221 LEU A N 1
ATOM 1789 C CA . LEU A 1 221 ? -17.473 9.256 -13.477 1.00 81.12 221 LEU A CA 1
ATOM 1790 C C . LEU A 1 221 ? -18.099 10.501 -14.126 1.00 81.12 221 LEU A C 1
ATOM 1792 O O . LEU A 1 221 ? -19.155 10.391 -14.748 1.00 81.12 221 LEU A O 1
ATOM 1796 N N . ALA A 1 222 ? -17.477 11.673 -13.988 1.00 86.62 222 ALA A N 1
ATOM 1797 C CA . ALA A 1 222 ? -17.862 12.874 -14.721 1.00 86.62 222 ALA A CA 1
ATOM 1798 C C . ALA A 1 222 ? -17.292 12.904 -16.153 1.00 86.62 222 ALA A C 1
ATOM 1800 O O . ALA A 1 222 ? -17.792 13.660 -16.989 1.00 86.62 222 ALA A O 1
ATOM 1801 N N . ALA A 1 223 ? -16.267 12.098 -16.451 1.00 86.56 223 ALA A N 1
ATOM 1802 C CA . ALA A 1 223 ? -15.666 11.988 -17.773 1.00 86.56 223 ALA A CA 1
ATOM 1803 C C . ALA A 1 223 ? -16.437 11.017 -18.687 1.00 86.56 223 ALA A C 1
ATOM 1805 O O . ALA A 1 223 ? -17.064 10.050 -18.253 1.00 86.56 223 ALA A O 1
ATOM 1806 N N . SER A 1 224 ? -16.380 11.273 -19.997 1.00 87.50 224 SER A N 1
ATOM 1807 C CA . SER A 1 224 ? -17.041 10.424 -20.993 1.00 87.50 224 SER A CA 1
ATOM 1808 C C . SER A 1 224 ? -16.359 9.059 -21.101 1.00 87.50 224 SER A C 1
ATOM 1810 O O . SER A 1 224 ? -15.139 8.983 -21.207 1.00 87.50 224 SER A O 1
ATOM 1812 N N . GLY A 1 225 ? -17.157 7.990 -21.147 1.00 86.31 225 GLY A N 1
ATOM 1813 C CA . GLY A 1 225 ? -16.684 6.610 -21.321 1.00 86.31 225 GLY A CA 1
ATOM 1814 C C . GLY A 1 225 ? -16.349 5.871 -20.021 1.00 86.31 225 GLY A C 1
ATOM 1815 O O . GLY A 1 225 ? -16.048 4.680 -20.062 1.00 86.31 225 GLY A O 1
ATOM 1816 N N . PHE A 1 226 ? -16.481 6.535 -18.874 1.00 85.50 226 PHE A N 1
ATOM 1817 C CA . PHE A 1 226 ? -16.412 5.912 -17.557 1.00 85.50 226 PHE A CA 1
ATOM 1818 C C . PHE A 1 226 ? -17.816 5.575 -17.045 1.00 85.50 226 PHE A C 1
ATOM 1820 O O . PHE A 1 226 ? -18.768 6.338 -17.207 1.00 85.50 226 PHE A O 1
ATOM 1827 N N . GLY A 1 227 ? -17.949 4.419 -16.402 1.00 81.81 227 GLY A N 1
ATOM 1828 C CA . GLY A 1 227 ? -19.183 3.942 -15.788 1.00 81.81 227 GLY A CA 1
ATOM 1829 C C . GLY A 1 227 ? -18.940 3.326 -14.415 1.00 81.81 227 GLY A C 1
ATOM 1830 O O . GLY A 1 227 ? -17.805 3.111 -13.994 1.00 81.81 227 GLY A O 1
ATOM 1831 N N . TRP A 1 228 ? -20.019 3.017 -13.700 1.00 87.00 228 TRP A N 1
ATOM 1832 C CA . TRP A 1 228 ? -19.961 2.376 -12.386 1.00 87.00 228 TRP A CA 1
ATOM 1833 C C . TRP A 1 228 ? -20.604 0.989 -12.418 1.00 87.00 228 TRP A C 1
ATOM 1835 O O . TRP A 1 228 ? -21.730 0.823 -12.885 1.00 87.00 228 TRP A O 1
ATOM 1845 N N . ASN A 1 229 ? -19.906 -0.016 -11.887 1.00 76.81 229 ASN A N 1
ATOM 1846 C CA . ASN A 1 229 ? -20.435 -1.361 -11.694 1.00 76.81 229 ASN A CA 1
ATOM 1847 C C . ASN A 1 229 ? -20.851 -1.563 -10.240 1.00 76.81 229 ASN A C 1
ATOM 1849 O O . ASN A 1 229 ? -20.029 -1.826 -9.359 1.00 76.81 229 ASN A O 1
ATOM 1853 N N . ASP A 1 230 ? -22.159 -1.540 -10.005 1.00 73.94 230 ASP A N 1
ATOM 1854 C CA . ASP A 1 230 ? -22.722 -1.696 -8.668 1.00 73.94 230 ASP A CA 1
ATOM 1855 C C . ASP A 1 230 ? -22.496 -3.063 -8.027 1.00 73.94 230 ASP A C 1
ATOM 1857 O O . ASP A 1 230 ? -22.467 -3.151 -6.796 1.00 73.94 230 ASP A O 1
ATOM 1861 N N . LYS A 1 231 ? -22.327 -4.120 -8.826 1.00 68.06 231 LYS A N 1
ATOM 1862 C CA . LYS A 1 231 ? -22.076 -5.479 -8.332 1.00 68.06 231 LYS A CA 1
ATOM 1863 C C . LYS A 1 231 ? -20.616 -5.658 -7.923 1.00 68.06 231 LYS A C 1
ATOM 1865 O O . LYS A 1 231 ? -20.340 -6.294 -6.912 1.00 68.06 231 LYS A O 1
ATOM 1870 N N . GLY A 1 232 ? -19.701 -5.100 -8.714 1.00 60.34 232 GLY A N 1
ATOM 1871 C CA . GLY A 1 232 ? -18.259 -5.132 -8.460 1.00 60.34 232 GLY A CA 1
ATOM 1872 C C . GLY A 1 232 ? -17.772 -4.046 -7.501 1.00 60.34 232 GLY A C 1
ATOM 1873 O O . GLY A 1 232 ? -16.672 -4.169 -6.971 1.00 60.34 232 GLY A O 1
ATOM 1874 N N . LYS A 1 233 ? -18.588 -3.006 -7.265 1.00 70.44 233 LYS A N 1
ATOM 1875 C CA . LYS A 1 233 ? -18.209 -1.781 -6.544 1.00 70.44 233 LYS A CA 1
ATOM 1876 C C . LYS A 1 233 ? -16.921 -1.172 -7.106 1.00 70.44 233 LYS A C 1
ATOM 1878 O O . LYS A 1 233 ? -16.004 -0.837 -6.361 1.00 70.44 233 LYS A O 1
ATOM 1883 N N . CYS A 1 234 ? -16.869 -1.062 -8.431 1.00 78.00 234 CYS A N 1
ATOM 1884 C CA . CYS A 1 234 ? -15.719 -0.563 -9.176 1.00 78.00 234 CYS A CA 1
ATOM 1885 C C . CYS A 1 234 ? -16.143 0.318 -10.358 1.00 78.00 234 CYS A C 1
ATOM 1887 O O . CYS A 1 234 ? -17.257 0.199 -10.874 1.00 78.00 234 CYS A O 1
ATOM 1889 N N . VAL A 1 235 ? -15.226 1.184 -10.788 1.00 75.12 235 VAL A N 1
ATOM 1890 C CA . VAL A 1 235 ? -15.334 1.931 -12.045 1.00 75.12 235 VAL A CA 1
ATOM 1891 C C . VAL A 1 235 ? -15.086 0.969 -13.213 1.00 75.12 235 VAL A C 1
ATOM 1893 O O . VAL A 1 235 ? -14.247 0.073 -13.118 1.00 75.12 235 VAL A O 1
ATOM 1896 N N . VAL A 1 236 ? -15.844 1.128 -14.294 1.00 78.81 236 VAL A N 1
ATOM 1897 C CA . VAL A 1 236 ? -15.707 0.376 -15.547 1.00 78.81 236 VAL A CA 1
ATOM 1898 C C . VAL A 1 236 ? -15.400 1.359 -16.658 1.00 78.81 236 VAL A C 1
ATOM 1900 O O . VAL A 1 236 ? -16.073 2.378 -16.780 1.00 78.81 236 VAL A O 1
ATOM 1903 N N . VAL A 1 237 ? -14.392 1.047 -17.460 1.00 87.88 237 VAL A N 1
ATOM 1904 C CA . VAL A 1 237 ? -13.929 1.884 -18.563 1.00 87.88 237 VAL A CA 1
ATOM 1905 C C . VAL A 1 237 ? -13.199 0.999 -19.570 1.00 87.88 237 VAL A C 1
ATOM 1907 O O . VAL A 1 237 ? -12.574 0.006 -19.182 1.00 87.88 237 VAL A O 1
ATOM 1910 N N . ASP A 1 238 ? -13.298 1.333 -20.854 1.00 83.75 238 ASP A N 1
ATOM 1911 C CA . ASP A 1 238 ? -12.485 0.693 -21.886 1.00 83.75 238 ASP A CA 1
ATOM 1912 C C . ASP A 1 238 ? -11.034 1.161 -21.771 1.00 83.75 238 ASP A C 1
ATOM 1914 O O . ASP A 1 238 ? -10.764 2.329 -21.491 1.00 83.75 238 ASP A O 1
ATOM 1918 N N . LYS A 1 239 ? -10.086 0.255 -22.019 1.00 80.88 239 LYS A N 1
ATOM 1919 C CA . LYS A 1 239 ? -8.659 0.540 -21.832 1.00 80.88 239 LYS A CA 1
ATOM 1920 C C . LYS A 1 239 ? -8.202 1.797 -22.581 1.00 80.88 239 LYS A C 1
ATOM 1922 O O . LYS A 1 239 ? -7.544 2.642 -21.991 1.00 80.88 239 LYS A O 1
ATOM 1927 N N . ASP A 1 240 ? -8.608 1.946 -23.839 1.00 82.25 240 ASP A N 1
ATOM 1928 C CA . ASP A 1 240 ? -8.190 3.079 -24.672 1.00 82.25 240 ASP A CA 1
ATOM 1929 C C . ASP A 1 240 ? -8.727 4.421 -24.133 1.00 82.25 240 ASP A C 1
ATOM 1931 O O . ASP A 1 240 ? -8.035 5.435 -24.173 1.00 82.25 240 ASP A O 1
ATOM 1935 N N . VAL A 1 241 ? -9.935 4.420 -23.554 1.00 76.81 241 VAL A N 1
ATOM 1936 C CA . VAL A 1 241 ? -10.543 5.604 -22.922 1.00 76.81 241 VAL A CA 1
ATOM 1937 C C . VAL A 1 241 ? -9.798 5.980 -21.640 1.00 76.81 241 VAL A C 1
ATOM 1939 O O . VAL A 1 241 ? -9.572 7.161 -21.379 1.00 76.81 241 VAL A O 1
ATOM 1942 N N . PHE A 1 242 ? -9.392 4.984 -20.850 1.00 80.44 242 PHE A N 1
ATOM 1943 C CA . PHE A 1 242 ? -8.593 5.201 -19.646 1.00 80.44 242 PHE A CA 1
ATOM 1944 C C . PHE A 1 242 ? -7.193 5.742 -19.976 1.00 80.44 242 PHE A C 1
ATOM 1946 O O . PHE A 1 242 ? -6.756 6.739 -19.397 1.00 80.44 242 PHE A O 1
ATOM 1953 N N . ASP A 1 243 ? -6.521 5.135 -20.956 1.00 80.25 243 ASP A N 1
ATOM 1954 C CA . ASP A 1 243 ? -5.189 5.539 -21.415 1.00 80.25 243 ASP A CA 1
ATOM 1955 C C . ASP A 1 243 ? -5.189 6.969 -21.986 1.00 80.25 243 ASP A C 1
ATOM 1957 O O . ASP A 1 243 ? -4.192 7.681 -21.879 1.00 80.25 243 ASP A O 1
ATOM 1961 N N . ASP A 1 244 ? -6.288 7.423 -22.590 1.00 79.81 244 ASP A N 1
ATOM 1962 C CA . ASP A 1 244 ? -6.414 8.801 -23.069 1.00 79.81 244 ASP A CA 1
ATOM 1963 C C . ASP A 1 244 ? -6.763 9.794 -21.955 1.00 79.81 244 ASP A C 1
ATOM 1965 O O . ASP A 1 244 ? -6.225 10.901 -21.942 1.00 79.81 244 ASP A O 1
ATOM 1969 N N . TRP A 1 245 ? -7.598 9.405 -20.989 1.00 77.31 245 TRP A N 1
ATOM 1970 C CA . TRP A 1 245 ? -7.938 10.244 -19.835 1.00 77.31 245 TRP A CA 1
ATOM 1971 C C . TRP A 1 245 ? -6.704 10.573 -18.983 1.00 77.31 245 TRP A C 1
ATOM 1973 O O . TRP A 1 245 ? -6.474 11.733 -18.641 1.00 77.31 245 TRP A O 1
ATOM 1983 N N . THR A 1 246 ? -5.845 9.582 -18.735 1.00 76.50 246 THR A N 1
ATOM 1984 C CA . THR A 1 246 ? -4.609 9.748 -17.945 1.00 76.50 246 THR A CA 1
ATOM 1985 C C . THR A 1 246 ? -3.561 10.662 -18.588 1.00 76.50 246 THR A C 1
ATOM 1987 O O . THR A 1 246 ? -2.665 11.133 -17.898 1.00 76.50 246 THR A O 1
ATOM 1990 N N . LYS A 1 247 ? -3.653 10.954 -19.892 1.00 77.44 247 LYS A N 1
ATOM 1991 C CA . LYS A 1 247 ? -2.750 11.908 -20.568 1.00 77.44 247 LYS A CA 1
ATOM 1992 C C . LYS A 1 247 ? -3.162 13.369 -20.371 1.00 77.44 247 LYS A C 1
ATOM 1994 O O . LYS A 1 247 ? -2.369 14.259 -20.674 1.00 77.44 247 LYS A O 1
ATOM 1999 N N . VAL A 1 248 ? -4.413 13.613 -19.978 1.00 64.50 248 VAL A N 1
ATOM 2000 C CA . VAL A 1 248 ? -5.028 14.951 -19.911 1.00 64.50 248 VAL A CA 1
ATOM 2001 C C . VAL A 1 248 ? -5.222 15.420 -18.461 1.00 64.50 248 VAL A C 1
ATOM 2003 O O . VAL A 1 248 ? -5.354 16.623 -18.231 1.00 64.50 248 VAL A O 1
ATOM 2006 N N . CYS A 1 249 ? -5.219 14.490 -17.504 1.00 56.62 249 CYS A N 1
ATOM 2007 C CA . CYS A 1 249 ? -5.237 14.738 -16.060 1.00 56.62 249 CYS A CA 1
ATOM 2008 C C . CYS A 1 249 ? -3.823 14.883 -15.483 1.00 56.62 249 CYS A C 1
ATOM 2010 O O . CYS A 1 249 ? -3.668 15.707 -14.553 1.00 56.62 249 CYS A O 1
#

Organism: NCBI:txid362788

pLDDT: mean 73.83, std 14.37, range [30.47, 94.69]